Protein AF-A0A2V9T7R7-F1 (afdb_monomer_lite)

Sequence (209 aa):
MKANKKLTSVVLSILIIFAAAPSQLAAQTAVAKTPSDGKPSAPQWCVQVDKIVTGDVTLEPAFRIAIYENLLQELAKTRRFKEVFRSGDRNARDIADLLILKTTVQKYTPGSETRRAVTTVSGATKLKVRSQLYTRDGRLILERVVDGNVRFFGGNLRATHNLARNIAKTIKQSSLPTPTSSIPEQKTERSPVSTSGAGEELSAADDGR

Structure (mmCIF, N/CA/C/O backbone):
data_AF-A0A2V9T7R7-F1
#
_entry.id   AF-A0A2V9T7R7-F1
#
loop_
_atom_site.group_PDB
_atom_site.id
_atom_site.type_symbol
_atom_site.label_atom_id
_atom_site.label_alt_id
_atom_site.label_comp_id
_atom_site.label_asym_id
_atom_site.label_entity_id
_atom_site.label_seq_id
_atom_site.pdbx_PDB_ins_code
_atom_site.Cartn_x
_atom_site.Cartn_y
_atom_site.Cartn_z
_atom_site.occupancy
_atom_site.B_iso_or_equiv
_atom_site.auth_seq_id
_atom_site.auth_comp_id
_atom_site.auth_asym_id
_atom_site.auth_atom_id
_atom_site.pdbx_PDB_model_num
ATOM 1 N N . MET A 1 1 ? 9.972 70.067 -12.192 1.00 36.97 1 MET A N 1
ATOM 2 C CA . MET A 1 1 ? 8.773 69.301 -11.787 1.00 36.97 1 MET A CA 1
ATOM 3 C C . MET A 1 1 ? 9.204 68.148 -10.888 1.00 36.97 1 MET A C 1
ATOM 5 O O . MET A 1 1 ? 10.071 67.401 -11.302 1.00 36.97 1 MET A O 1
ATOM 9 N N . LYS A 1 2 ? 8.609 68.079 -9.685 1.00 37.12 2 LYS A N 1
ATOM 10 C CA . LYS A 1 2 ? 8.295 66.902 -8.836 1.00 37.12 2 LYS A CA 1
ATOM 11 C C . LYS A 1 2 ? 9.399 65.826 -8.616 1.00 37.12 2 LYS A C 1
ATOM 13 O O . LYS A 1 2 ? 9.725 65.109 -9.544 1.00 37.12 2 LYS A O 1
ATOM 18 N N . ALA A 1 3 ? 10.060 65.746 -7.446 1.00 46.44 3 ALA A N 1
ATOM 19 C CA . ALA A 1 3 ? 9.599 65.235 -6.123 1.00 46.44 3 ALA A CA 1
ATOM 20 C C . ALA A 1 3 ? 9.837 63.699 -6.000 1.00 46.44 3 ALA A C 1
ATOM 22 O O . ALA A 1 3 ? 9.300 62.960 -6.810 1.00 46.44 3 ALA A O 1
ATOM 23 N N . ASN A 1 4 ? 10.674 63.135 -5.106 1.00 51.22 4 ASN A N 1
ATOM 24 C CA . ASN A 1 4 ? 10.459 62.814 -3.668 1.00 51.22 4 ASN A CA 1
ATOM 25 C C . ASN A 1 4 ? 11.396 61.623 -3.310 1.00 51.22 4 ASN A C 1
ATOM 27 O O . ASN A 1 4 ? 11.715 60.864 -4.212 1.00 51.22 4 ASN A O 1
ATOM 31 N N . LYS A 1 5 ? 11.828 61.266 -2.093 1.00 46.59 5 LYS A N 1
ATOM 32 C CA . LYS A 1 5 ? 11.736 61.745 -0.702 1.00 46.59 5 LYS A CA 1
ATOM 33 C C . LYS A 1 5 ? 12.856 61.012 0.063 1.00 46.59 5 LYS A C 1
ATOM 35 O O . LYS A 1 5 ? 13.171 59.868 -0.253 1.00 46.59 5 LYS A O 1
ATOM 40 N N . LYS A 1 6 ? 13.470 61.683 1.038 1.00 46.34 6 LYS A N 1
ATOM 41 C CA . LYS A 1 6 ? 14.614 61.174 1.804 1.00 46.34 6 LYS A CA 1
ATOM 42 C C . LYS A 1 6 ? 14.200 60.108 2.822 1.00 46.34 6 LYS A C 1
ATOM 44 O O . LYS A 1 6 ? 13.159 60.231 3.459 1.00 46.34 6 LYS A O 1
ATOM 49 N N . LEU A 1 7 ? 15.052 59.095 2.963 1.00 49.69 7 LEU A N 1
ATOM 50 C CA . LEU A 1 7 ? 14.964 58.025 3.951 1.00 49.69 7 LEU A CA 1
ATOM 51 C C . LEU A 1 7 ? 15.351 58.587 5.332 1.00 49.69 7 LEU A C 1
ATOM 53 O O . LEU A 1 7 ? 16.509 58.925 5.566 1.00 49.69 7 LEU A O 1
ATOM 57 N N . THR A 1 8 ? 14.384 58.736 6.232 1.00 44.81 8 THR A N 1
ATOM 58 C CA . THR A 1 8 ? 14.613 59.078 7.642 1.00 44.81 8 THR A CA 1
ATOM 59 C C . THR A 1 8 ? 14.817 57.795 8.444 1.00 44.81 8 THR A C 1
ATOM 61 O O . THR A 1 8 ? 13.880 57.013 8.588 1.00 44.81 8 THR A O 1
ATOM 64 N N . SER A 1 9 ? 16.028 57.582 8.962 1.00 43.44 9 SER A N 1
ATOM 65 C CA . SER A 1 9 ? 16.32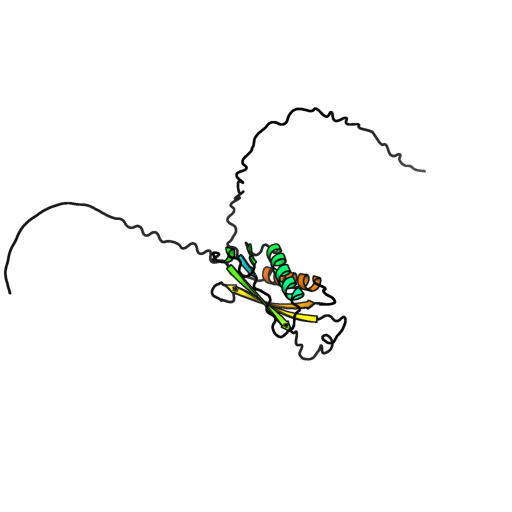4 56.566 9.978 1.00 43.44 9 SER A CA 1
ATOM 66 C C . SER A 1 9 ? 16.335 57.256 11.340 1.00 43.44 9 SER A C 1
ATOM 68 O O . SER A 1 9 ? 17.142 58.159 11.561 1.00 43.44 9 SER A O 1
ATOM 70 N N . VAL A 1 10 ? 15.409 56.880 12.223 1.00 52.06 10 VAL A N 1
ATOM 71 C CA . VAL A 1 10 ? 15.390 57.306 13.627 1.00 52.06 10 VAL A CA 1
ATOM 72 C C . VAL A 1 10 ? 15.807 56.114 14.477 1.00 52.06 10 VAL A C 1
ATOM 74 O O . VAL A 1 10 ? 15.230 55.033 14.400 1.00 52.06 10 VAL A O 1
ATOM 77 N N . VAL A 1 11 ? 16.859 56.350 15.251 1.00 49.09 11 VAL A N 1
ATOM 78 C CA . VAL A 1 11 ? 17.496 55.458 16.217 1.00 49.09 11 VAL A CA 1
ATOM 79 C C . VAL A 1 11 ? 16.565 55.227 17.408 1.00 49.09 11 VAL A C 1
ATOM 81 O O . VAL A 1 11 ? 16.006 56.187 17.933 1.00 49.09 11 VAL A O 1
ATOM 84 N N . LEU A 1 12 ? 16.478 53.991 17.907 1.00 41.06 12 LEU A N 1
ATOM 85 C CA . LEU A 1 12 ? 16.181 53.776 19.323 1.00 41.06 12 LEU A CA 1
ATOM 86 C C . LEU A 1 12 ? 17.022 52.627 19.886 1.00 41.06 12 LEU A C 1
ATOM 88 O O . LEU A 1 12 ? 16.759 51.443 19.698 1.00 41.06 12 LEU A O 1
ATOM 92 N N . SER A 1 13 ? 18.082 53.046 20.561 1.00 46.12 13 SER A N 1
ATOM 93 C CA . SER A 1 13 ? 18.928 52.300 21.478 1.00 46.12 13 SER A CA 1
ATOM 94 C C . SER A 1 13 ? 18.118 51.741 22.649 1.00 46.12 13 SER A C 1
ATOM 96 O O . SER A 1 13 ? 17.526 52.512 23.404 1.00 46.12 13 SER A O 1
ATOM 98 N N . ILE A 1 14 ? 18.153 50.421 22.845 1.00 47.50 14 ILE A N 1
ATOM 99 C CA . ILE A 1 14 ? 17.713 49.781 24.089 1.00 47.50 14 ILE A CA 1
ATOM 100 C C . ILE A 1 14 ? 18.905 49.027 24.678 1.00 47.50 14 ILE A C 1
ATOM 102 O O . ILE A 1 14 ? 19.334 47.988 24.183 1.00 47.50 14 ILE A O 1
ATOM 106 N N . LEU A 1 15 ? 19.446 49.626 25.734 1.00 43.12 15 LEU A N 1
ATOM 107 C CA . LEU A 1 15 ? 20.440 49.083 26.644 1.00 43.12 15 LEU A CA 1
ATOM 108 C C . LEU A 1 15 ? 19.726 48.076 27.565 1.00 43.12 15 LEU A C 1
ATOM 110 O O . LEU A 1 15 ? 18.910 48.486 28.387 1.00 43.12 15 LEU A O 1
ATOM 114 N N . ILE A 1 16 ? 19.992 46.774 27.427 1.00 54.22 16 ILE A N 1
ATOM 115 C CA . ILE A 1 16 ? 19.472 45.762 28.361 1.00 54.22 16 ILE A CA 1
ATOM 116 C C . ILE A 1 16 ? 20.579 45.402 29.349 1.00 54.22 16 ILE A C 1
ATOM 118 O O . ILE A 1 16 ? 21.620 44.856 28.991 1.00 54.22 16 ILE A O 1
ATOM 122 N N . ILE A 1 17 ? 20.327 45.760 30.603 1.00 55.84 17 ILE A N 1
ATOM 123 C CA . ILE A 1 17 ? 21.155 45.513 31.779 1.00 55.84 17 ILE A CA 1
ATOM 124 C C . ILE A 1 17 ? 21.127 44.008 32.093 1.00 55.84 17 ILE A C 1
ATOM 126 O O . ILE A 1 17 ? 20.066 43.451 32.369 1.00 55.84 17 ILE A O 1
ATOM 130 N N . PHE A 1 18 ? 22.290 43.350 32.080 1.00 44.34 18 PHE A N 1
ATOM 131 C CA . PHE A 1 18 ? 22.464 42.010 32.649 1.00 44.34 18 PHE A CA 1
ATOM 132 C C . PHE A 1 18 ? 22.484 42.124 34.179 1.00 44.34 18 PHE A C 1
ATOM 134 O O . PHE A 1 18 ? 23.527 42.362 34.785 1.00 44.34 18 PHE A O 1
ATOM 141 N N . ALA A 1 19 ? 21.320 41.979 34.810 1.00 50.00 19 ALA A N 1
ATOM 142 C CA . ALA A 1 19 ? 21.227 41.771 36.249 1.00 50.00 19 ALA A CA 1
ATOM 143 C C . ALA A 1 19 ? 21.385 40.272 36.541 1.00 50.00 19 ALA A C 1
ATOM 145 O O . ALA A 1 19 ? 20.501 39.467 36.253 1.00 50.00 19 ALA A O 1
ATOM 146 N N . ALA A 1 20 ? 22.541 39.905 37.088 1.00 56.22 20 ALA A N 1
ATOM 147 C CA . ALA A 1 20 ? 22.782 38.592 37.663 1.00 56.22 20 ALA A CA 1
ATOM 148 C C . ALA A 1 20 ? 22.031 38.465 39.000 1.00 56.22 20 ALA A C 1
ATOM 150 O O . ALA A 1 20 ? 22.246 39.264 39.909 1.00 56.22 20 ALA A O 1
ATOM 151 N N . ALA A 1 21 ? 21.174 37.450 39.122 1.00 52.91 21 ALA A N 1
ATOM 152 C CA . ALA A 1 21 ? 20.597 36.981 40.381 1.00 52.91 21 ALA A CA 1
ATOM 153 C C . ALA A 1 21 ? 20.212 35.484 40.253 1.00 52.91 21 ALA A C 1
ATOM 155 O O . ALA A 1 21 ? 20.038 34.997 39.135 1.00 52.91 21 ALA A O 1
ATOM 156 N N . PRO A 1 22 ? 20.171 34.730 41.368 1.00 49.41 22 PRO A N 1
ATOM 157 C CA . PRO A 1 22 ? 20.646 33.347 41.435 1.00 49.41 22 PRO A CA 1
ATOM 158 C C . PRO A 1 22 ? 19.610 32.277 41.058 1.00 49.41 22 PRO A C 1
ATOM 160 O O . PRO A 1 22 ? 18.420 32.386 41.347 1.00 49.41 22 PRO A O 1
ATOM 163 N N . SER A 1 23 ? 20.115 31.183 40.480 1.00 48.62 23 SER A N 1
ATOM 164 C CA . SER A 1 23 ? 19.390 29.945 40.193 1.00 48.62 23 SER A CA 1
ATOM 165 C C . SER A 1 23 ? 18.986 29.213 41.473 1.00 48.62 23 SER A C 1
ATOM 167 O O . SER A 1 23 ? 19.771 28.446 42.025 1.00 48.62 23 SER A O 1
ATOM 169 N N . GLN A 1 24 ? 17.740 29.383 41.905 1.00 51.31 24 GLN A N 1
ATOM 170 C CA . GLN A 1 24 ? 17.039 28.397 42.725 1.00 51.31 24 GLN A CA 1
ATOM 171 C C . GLN A 1 24 ? 15.558 28.399 42.354 1.00 51.31 24 GLN A C 1
ATOM 173 O O . GLN A 1 24 ? 14.876 29.369 42.657 1.00 51.31 24 GLN A O 1
ATOM 178 N N . LEU A 1 25 ? 15.060 27.318 41.740 1.00 42.34 25 LEU A N 1
ATOM 179 C CA . LEU A 1 25 ? 13.836 26.658 42.207 1.00 42.34 25 LEU A CA 1
ATOM 180 C C . LEU A 1 25 ? 13.515 25.367 41.443 1.00 42.34 25 LEU A C 1
ATOM 182 O O . LEU A 1 25 ? 13.510 25.325 40.218 1.00 42.34 25 LEU A O 1
ATOM 186 N N . ALA A 1 26 ? 13.125 24.378 42.247 1.00 46.59 26 ALA A N 1
ATOM 187 C CA . ALA A 1 26 ? 12.149 23.332 41.969 1.00 46.59 26 ALA A CA 1
ATOM 188 C C . ALA A 1 26 ? 12.445 22.356 40.819 1.00 46.59 26 ALA A C 1
ATOM 190 O O . ALA A 1 26 ? 12.064 22.553 39.665 1.00 46.59 26 ALA A O 1
ATOM 191 N N . ALA A 1 27 ? 12.971 21.194 41.216 1.00 46.94 27 ALA A N 1
ATOM 192 C CA . ALA A 1 27 ? 12.660 19.930 40.568 1.00 46.94 27 ALA A CA 1
ATOM 193 C C . ALA A 1 27 ? 11.130 19.779 40.469 1.00 46.94 27 ALA A C 1
ATOM 195 O O . ALA A 1 27 ? 10.454 19.449 41.441 1.00 46.94 27 ALA A O 1
ATOM 196 N N . GLN A 1 28 ? 10.580 20.065 39.292 1.00 44.53 28 GLN A N 1
ATOM 197 C CA . GLN A 1 28 ? 9.209 19.723 38.953 1.00 44.53 28 GLN A CA 1
ATOM 198 C C . GLN A 1 28 ? 9.236 18.364 38.266 1.00 44.53 28 GLN A C 1
ATOM 200 O O . GLN A 1 28 ? 9.594 18.240 37.096 1.00 44.53 28 GLN A O 1
ATOM 205 N N . THR A 1 29 ? 8.853 17.338 39.021 1.00 50.50 29 THR A N 1
ATOM 206 C CA . THR A 1 29 ? 8.365 16.074 38.477 1.00 50.50 29 THR A CA 1
ATOM 207 C C . THR A 1 29 ? 7.172 16.390 37.580 1.00 50.50 29 THR A C 1
ATOM 209 O O . THR A 1 29 ? 6.046 16.559 38.047 1.00 50.50 29 THR A O 1
ATOM 212 N N . ALA A 1 30 ? 7.419 16.515 36.279 1.00 46.38 30 ALA A N 1
ATOM 213 C CA . ALA A 1 30 ? 6.368 16.616 35.286 1.00 46.38 30 ALA A CA 1
ATOM 214 C C . ALA A 1 30 ? 5.712 15.237 35.141 1.00 46.38 30 ALA A C 1
ATOM 216 O O . ALA A 1 30 ? 6.119 14.410 34.327 1.00 46.38 30 ALA A O 1
ATOM 217 N N . VAL A 1 31 ? 4.669 14.993 35.935 1.00 49.03 31 VAL A N 1
ATOM 218 C CA . VAL A 1 31 ? 3.602 14.080 35.525 1.00 49.03 31 VAL A CA 1
ATOM 219 C C . VAL A 1 31 ? 2.999 14.701 34.273 1.00 49.03 31 VAL A C 1
ATOM 221 O O . VAL A 1 31 ? 2.297 15.712 34.342 1.00 49.03 31 VAL A O 1
ATOM 224 N N . ALA A 1 32 ? 3.342 14.140 33.116 1.00 44.34 32 ALA A N 1
ATOM 225 C CA . ALA A 1 32 ? 2.744 14.510 31.849 1.00 44.34 32 ALA A CA 1
ATOM 226 C C . ALA A 1 32 ? 1.227 14.290 31.947 1.00 44.34 32 ALA A C 1
ATOM 228 O O . ALA A 1 32 ? 0.735 13.167 31.866 1.00 44.34 32 ALA A O 1
ATOM 229 N N . LYS A 1 33 ? 0.484 15.381 32.153 1.00 40.81 33 LYS A N 1
ATOM 230 C CA . LYS A 1 33 ? -0.955 15.433 31.912 1.00 40.81 33 LYS A CA 1
ATOM 231 C C . LYS A 1 33 ? -1.157 15.222 30.419 1.00 40.81 33 LYS A C 1
ATOM 233 O O . LYS A 1 33 ? -0.790 16.074 29.614 1.00 40.81 33 LYS A O 1
ATOM 238 N N . THR A 1 34 ? -1.726 14.082 30.056 1.00 45.66 34 THR A N 1
ATOM 239 C CA . THR A 1 34 ? -2.335 13.881 28.746 1.00 45.66 34 THR A CA 1
ATOM 240 C C . THR A 1 34 ? -3.492 14.876 28.600 1.00 45.66 34 THR A C 1
ATOM 242 O O . THR A 1 34 ? -4.412 14.857 29.421 1.00 45.66 34 THR A O 1
ATOM 245 N N . PRO A 1 35 ? -3.498 15.765 27.591 1.00 44.69 35 PRO A N 1
ATOM 246 C CA . PRO A 1 35 ? -4.709 16.482 27.234 1.00 44.69 35 PRO A CA 1
ATOM 247 C C . PRO A 1 35 ? -5.634 15.485 26.533 1.00 44.69 35 PRO A C 1
ATOM 249 O O . PRO A 1 35 ? -5.505 15.215 25.341 1.00 44.69 35 PRO A O 1
ATOM 252 N N . SER A 1 36 ? -6.536 14.879 27.302 1.00 48.34 36 SER A N 1
ATOM 253 C CA . SER A 1 36 ? -7.700 14.194 26.749 1.00 48.34 36 SER A CA 1
ATOM 254 C C . SER A 1 36 ? -8.805 15.233 26.575 1.00 48.34 36 SER A C 1
ATOM 256 O O . SER A 1 36 ? -9.709 15.341 27.401 1.00 48.34 36 SER A O 1
ATOM 258 N N . ASP A 1 37 ? -8.706 16.037 25.514 1.00 47.72 37 ASP A N 1
ATOM 259 C CA . ASP A 1 37 ? -9.848 16.799 25.004 1.00 47.72 37 ASP A CA 1
ATOM 260 C C . ASP A 1 37 ? -10.811 15.803 24.348 1.00 47.72 37 ASP A C 1
ATOM 262 O O . ASP A 1 37 ? -10.749 15.486 23.157 1.00 47.72 37 ASP A O 1
ATOM 266 N N . GLY A 1 38 ? -11.662 15.222 25.190 1.00 51.06 38 GLY A N 1
ATOM 267 C CA . GLY A 1 38 ? -12.638 14.206 24.836 1.00 51.06 38 GLY A CA 1
ATOM 268 C C . GLY A 1 38 ? -13.804 14.784 24.044 1.00 51.06 38 GLY A C 1
ATOM 269 O O . GLY A 1 38 ? -14.890 14.980 24.581 1.00 51.06 38 GLY A O 1
ATOM 270 N N . LYS A 1 39 ? -13.615 14.970 22.736 1.00 46.53 39 LYS A N 1
ATOM 271 C CA . LYS A 1 39 ? -14.707 14.750 21.785 1.00 46.53 39 LYS A CA 1
ATOM 272 C C . LYS A 1 39 ? -14.628 13.284 21.358 1.00 46.53 39 LYS A C 1
ATOM 274 O O . LYS A 1 39 ? -13.564 12.890 20.877 1.00 46.53 39 LYS A O 1
ATOM 279 N N . PRO A 1 40 ? -15.681 12.460 21.527 1.00 48.03 40 PRO A N 1
ATOM 280 C CA . PRO A 1 40 ? -15.655 11.091 21.033 1.00 48.03 40 PRO A CA 1
ATOM 281 C C . PRO A 1 40 ? -15.494 11.147 19.513 1.00 48.03 40 PRO A C 1
ATOM 283 O O . PRO A 1 40 ? -16.416 11.498 18.776 1.00 48.03 40 PRO A O 1
ATOM 286 N N . SER A 1 41 ? -14.268 10.898 19.052 1.00 61.56 41 SER A N 1
ATOM 287 C CA . SER A 1 41 ? -13.979 10.745 17.635 1.00 61.56 41 SER A CA 1
ATOM 288 C C . SER A 1 41 ? -14.771 9.544 17.149 1.00 61.56 41 SER A C 1
ATOM 290 O O . SER A 1 41 ? -14.785 8.507 17.815 1.00 61.56 41 SER A O 1
ATOM 292 N N . ALA A 1 42 ? -15.432 9.690 16.000 1.00 68.50 42 ALA A N 1
ATOM 293 C CA . ALA A 1 42 ? -16.124 8.583 15.360 1.00 68.50 42 ALA A CA 1
ATOM 294 C C . ALA A 1 42 ? -15.191 7.361 15.285 1.00 68.50 42 ALA A C 1
ATOM 296 O O . ALA A 1 42 ? -13.977 7.542 15.102 1.00 68.50 42 ALA A O 1
ATOM 297 N N . PRO A 1 43 ? -15.731 6.139 15.433 1.00 80.50 43 PRO A N 1
ATOM 298 C CA . PRO A 1 43 ? -14.930 4.930 15.367 1.00 80.50 43 PRO A CA 1
ATOM 299 C C . PRO A 1 43 ? -14.125 4.936 14.069 1.00 80.50 43 PRO A C 1
ATOM 301 O O . PRO A 1 43 ? -14.661 5.130 12.975 1.00 80.50 43 PRO A O 1
ATOM 304 N N . GLN A 1 44 ? -12.812 4.765 14.203 1.00 89.56 44 GLN A N 1
ATOM 305 C CA . GLN A 1 44 ? -11.866 4.881 13.104 1.00 89.56 44 GLN A CA 1
ATOM 306 C C . GLN A 1 44 ? -10.943 3.669 13.092 1.00 89.56 44 GLN A C 1
ATOM 308 O O . GLN A 1 44 ? -10.321 3.343 14.100 1.00 89.56 44 GLN A O 1
ATOM 313 N N . TRP A 1 45 ? -10.838 3.029 11.928 1.00 94.06 45 TRP A N 1
ATOM 314 C CA . TRP A 1 45 ? -9.969 1.876 11.727 1.00 94.06 45 TRP A CA 1
ATOM 315 C C . TRP A 1 45 ? -8.508 2.204 12.032 1.00 94.06 45 TRP A C 1
ATOM 317 O O . TRP A 1 45 ? -8.003 3.272 11.672 1.00 94.06 45 TRP A O 1
ATOM 327 N N . CYS A 1 46 ? -7.808 1.239 12.606 1.00 94.81 46 CYS A N 1
ATOM 328 C CA . CYS A 1 46 ? -6.362 1.131 12.518 1.00 94.81 46 CYS A CA 1
ATOM 329 C C . CYS A 1 46 ? -5.980 0.331 11.269 1.00 94.81 46 CYS A C 1
ATOM 331 O O . CYS A 1 46 ? -6.765 -0.478 10.771 1.00 94.81 46 CYS A O 1
ATOM 333 N N . VAL A 1 47 ? -4.765 0.527 10.760 1.00 96.56 47 VAL A N 1
ATOM 334 C CA . VAL A 1 47 ? -4.265 -0.254 9.622 1.00 96.56 47 VAL A CA 1
ATOM 335 C C . VAL A 1 47 ? -2.869 -0.787 9.894 1.00 96.56 47 VAL A C 1
ATOM 337 O O . VAL A 1 47 ? -1.994 -0.045 10.315 1.00 96.56 47 VAL A O 1
ATOM 340 N N . GLN A 1 48 ? -2.638 -2.064 9.620 1.00 97.38 48 GLN A N 1
ATOM 341 C CA . GLN A 1 48 ? -1.314 -2.667 9.543 1.00 97.38 48 GLN A CA 1
ATOM 342 C C . GLN A 1 48 ? -0.916 -2.803 8.077 1.00 97.38 48 GLN A C 1
ATOM 344 O O . GLN A 1 48 ? -1.683 -3.320 7.266 1.00 97.38 48 GLN A O 1
ATOM 349 N N . VAL A 1 49 ? 0.290 -2.366 7.728 1.00 97.56 49 VAL A N 1
ATOM 350 C CA . VAL A 1 49 ? 0.832 -2.539 6.378 1.00 97.56 49 VAL A CA 1
ATOM 351 C C . VAL A 1 49 ? 1.676 -3.804 6.343 1.00 97.56 49 VAL A C 1
ATOM 353 O O . VAL A 1 49 ? 2.648 -3.919 7.088 1.00 97.56 49 VAL A O 1
ATOM 356 N N . ASP A 1 50 ? 1.324 -4.745 5.470 1.00 96.75 50 ASP A N 1
ATOM 357 C CA . ASP A 1 50 ? 2.134 -5.936 5.229 1.00 96.75 50 ASP A CA 1
ATOM 358 C C . ASP A 1 50 ? 3.287 -5.662 4.258 1.00 96.75 50 ASP A C 1
ATOM 360 O O . ASP A 1 50 ? 3.311 -4.680 3.509 1.00 96.75 50 ASP A O 1
ATOM 364 N N . LYS A 1 51 ? 4.274 -6.563 4.269 1.00 95.06 51 LYS A N 1
ATOM 365 C CA . LYS A 1 51 ? 5.412 -6.504 3.346 1.00 95.06 51 LYS A CA 1
ATOM 366 C C . LYS A 1 51 ? 4.930 -6.552 1.894 1.00 95.06 51 LYS A C 1
ATOM 368 O O . LYS A 1 51 ? 3.975 -7.251 1.559 1.00 95.06 51 LYS A O 1
ATOM 373 N N . ILE A 1 52 ? 5.647 -5.853 1.014 1.00 93.31 52 ILE A N 1
ATOM 374 C CA . ILE A 1 52 ? 5.319 -5.820 -0.415 1.00 93.31 52 ILE A CA 1
ATOM 375 C C . ILE A 1 52 ? 5.538 -7.197 -1.036 1.00 93.31 52 ILE A C 1
ATOM 377 O O . ILE A 1 52 ? 6.662 -7.725 -1.038 1.00 93.31 52 ILE A O 1
ATOM 381 N N . VAL A 1 53 ? 4.459 -7.739 -1.595 1.00 92.44 53 VAL A N 1
ATOM 382 C CA . VAL A 1 53 ? 4.468 -8.969 -2.380 1.00 92.44 53 VAL A CA 1
ATOM 383 C C . VAL A 1 53 ? 4.768 -8.608 -3.828 1.00 92.44 53 VAL A C 1
ATOM 385 O O . VAL A 1 53 ? 4.154 -7.716 -4.414 1.00 92.44 53 VAL A O 1
ATOM 388 N N . THR A 1 54 ? 5.735 -9.296 -4.410 1.00 87.00 54 THR A N 1
ATOM 389 C CA . THR A 1 54 ? 6.023 -9.236 -5.840 1.00 87.00 54 THR A CA 1
ATOM 390 C C . THR A 1 54 ? 5.318 -10.412 -6.499 1.00 87.00 54 THR A C 1
ATOM 392 O O . THR A 1 54 ? 5.564 -11.548 -6.105 1.00 87.00 54 THR A O 1
ATOM 395 N N . GLY A 1 55 ? 4.424 -10.144 -7.450 1.00 83.50 55 GLY A N 1
ATOM 396 C CA . GLY A 1 55 ? 3.905 -11.173 -8.351 1.00 83.50 55 GLY A CA 1
ATOM 397 C C . GLY A 1 55 ? 4.963 -11.513 -9.402 1.00 83.50 55 GLY A C 1
ATOM 398 O O . GLY A 1 55 ? 6.122 -11.742 -9.074 1.00 83.50 55 GLY A O 1
ATOM 399 N N . ASP A 1 56 ? 4.606 -11.412 -10.679 1.00 76.44 56 ASP A N 1
ATOM 400 C CA . ASP A 1 56 ? 5.486 -11.782 -11.805 1.00 76.44 56 ASP A CA 1
ATOM 401 C C . ASP A 1 56 ? 6.570 -10.733 -12.144 1.00 76.44 56 ASP A C 1
ATOM 403 O O . ASP A 1 56 ? 7.068 -10.665 -13.270 1.00 76.44 56 ASP A O 1
ATOM 407 N N . VAL A 1 57 ? 6.907 -9.850 -11.199 1.00 76.00 57 VAL A N 1
ATOM 408 C CA . VAL A 1 57 ? 7.908 -8.786 -11.375 1.00 76.00 57 VAL A CA 1
ATOM 409 C C . VAL A 1 57 ? 9.072 -9.018 -10.436 1.00 76.00 57 VAL A C 1
ATOM 411 O O . VAL A 1 57 ? 8.905 -9.027 -9.218 1.00 76.00 57 VAL A O 1
ATOM 414 N N . THR A 1 58 ? 10.276 -9.076 -10.993 1.00 75.75 58 THR A N 1
ATOM 415 C CA . THR A 1 58 ? 11.505 -8.953 -10.212 1.00 75.75 58 THR A CA 1
ATOM 416 C C . THR A 1 58 ? 11.689 -7.491 -9.815 1.00 75.75 58 THR A C 1
ATOM 418 O O . THR A 1 58 ? 12.056 -6.652 -10.636 1.00 75.75 5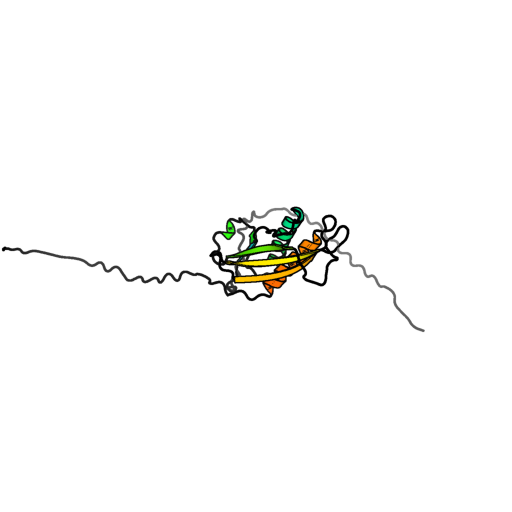8 THR A O 1
ATOM 421 N N . LEU A 1 59 ? 11.387 -7.173 -8.558 1.00 77.25 59 LEU A N 1
ATOM 422 C CA . LEU A 1 59 ? 11.596 -5.847 -7.986 1.00 77.25 59 LEU A CA 1
ATOM 423 C C . LEU A 1 59 ? 12.789 -5.889 -7.032 1.00 77.25 59 LEU A C 1
ATOM 425 O O . LEU A 1 59 ? 12.824 -6.720 -6.123 1.00 77.25 59 LEU A O 1
ATOM 429 N N . GLU A 1 60 ? 13.742 -4.977 -7.222 1.00 79.50 60 GLU A N 1
ATOM 430 C CA . GLU A 1 60 ? 14.927 -4.885 -6.367 1.00 79.50 60 GLU A CA 1
ATOM 431 C C . GLU A 1 60 ? 14.528 -4.713 -4.887 1.00 79.50 60 GLU A C 1
ATOM 433 O O . GLU A 1 60 ? 13.582 -3.966 -4.591 1.00 79.50 60 GLU A O 1
ATOM 438 N N . PRO A 1 61 ? 15.234 -5.356 -3.937 1.00 85.25 61 PRO A N 1
ATOM 439 C CA . PRO A 1 61 ? 14.929 -5.236 -2.513 1.00 85.25 61 PRO A CA 1
ATOM 440 C C . PRO A 1 61 ? 14.828 -3.786 -2.023 1.00 85.25 61 PRO A C 1
ATOM 442 O O . PRO A 1 61 ? 13.901 -3.463 -1.280 1.00 85.25 61 PRO A O 1
ATOM 445 N N . ALA A 1 62 ? 15.706 -2.897 -2.499 1.00 83.94 62 ALA A N 1
ATOM 446 C CA . ALA A 1 62 ? 15.681 -1.478 -2.151 1.00 83.94 62 ALA A CA 1
ATOM 447 C C . ALA A 1 62 ? 14.349 -0.806 -2.530 1.00 83.94 62 ALA A C 1
ATOM 449 O O . ALA A 1 62 ? 13.767 -0.078 -1.724 1.00 83.94 62 ALA A O 1
ATOM 450 N N . PHE A 1 63 ? 13.800 -1.101 -3.715 1.00 84.19 63 PHE A N 1
ATOM 451 C CA . PHE A 1 63 ? 12.498 -0.574 -4.123 1.00 84.19 63 PHE A CA 1
ATOM 452 C C . PHE A 1 63 ? 11.354 -1.168 -3.302 1.00 84.19 63 PHE A C 1
ATOM 454 O O . PHE A 1 63 ? 10.439 -0.435 -2.937 1.00 84.19 63 PHE A O 1
ATOM 461 N N . ARG A 1 64 ? 11.402 -2.462 -2.960 1.00 87.44 64 ARG A N 1
ATOM 462 C CA . ARG A 1 64 ? 10.386 -3.092 -2.094 1.00 87.44 64 ARG A CA 1
ATOM 463 C C . ARG A 1 64 ? 10.327 -2.422 -0.724 1.00 87.44 64 ARG A C 1
ATOM 465 O O . ARG A 1 64 ? 9.239 -2.078 -0.265 1.00 87.44 64 ARG A O 1
ATOM 472 N N . ILE A 1 65 ? 11.489 -2.206 -0.109 1.00 90.88 65 ILE A N 1
ATOM 473 C CA . ILE A 1 65 ? 11.616 -1.519 1.181 1.00 90.88 65 ILE A CA 1
ATOM 474 C C . ILE A 1 65 ? 11.118 -0.079 1.048 1.00 90.88 65 ILE A C 1
ATOM 476 O O . ILE A 1 65 ? 10.282 0.356 1.831 1.00 90.88 65 ILE A O 1
ATOM 480 N N . ALA A 1 66 ? 11.546 0.645 0.014 1.00 90.31 66 ALA A N 1
ATOM 481 C CA . ALA A 1 66 ? 11.130 2.027 -0.173 1.00 90.31 66 ALA A CA 1
ATOM 482 C C . ALA A 1 66 ? 9.617 2.170 -0.415 1.00 90.31 66 ALA A C 1
ATOM 484 O O . ALA A 1 66 ? 9.015 3.108 0.097 1.00 90.31 66 ALA A O 1
ATOM 485 N N . ILE A 1 67 ? 8.972 1.264 -1.160 1.00 91.00 67 ILE A N 1
ATOM 486 C CA . ILE A 1 67 ? 7.505 1.273 -1.314 1.00 91.00 67 ILE A CA 1
ATOM 487 C C . ILE A 1 67 ? 6.833 1.050 0.043 1.00 91.00 67 ILE A C 1
ATOM 489 O O . ILE A 1 67 ? 5.916 1.790 0.389 1.00 91.00 67 ILE A O 1
ATOM 493 N N . TYR A 1 68 ? 7.298 0.064 0.813 1.00 95.25 68 TYR A N 1
ATOM 494 C CA . TYR A 1 68 ? 6.765 -0.243 2.140 1.00 95.25 68 TYR A CA 1
ATOM 495 C C . TYR A 1 68 ? 6.859 0.955 3.099 1.00 95.25 68 TYR A C 1
ATOM 497 O O . TYR A 1 68 ? 5.854 1.375 3.669 1.00 95.25 68 TYR A O 1
ATOM 505 N N . GLU A 1 69 ? 8.043 1.554 3.224 1.00 95.75 69 GLU A N 1
ATOM 506 C CA . GLU A 1 69 ? 8.276 2.686 4.127 1.00 95.75 69 GLU A CA 1
ATOM 507 C C . GLU A 1 69 ? 7.498 3.933 3.699 1.00 95.75 69 GLU A C 1
ATOM 509 O O . GLU A 1 69 ? 6.868 4.599 4.523 1.00 95.75 69 GLU A O 1
ATOM 514 N N . ASN A 1 70 ? 7.468 4.225 2.396 1.00 95.25 70 ASN A N 1
ATOM 515 C CA . ASN A 1 70 ? 6.679 5.341 1.888 1.00 95.25 70 ASN A CA 1
ATOM 516 C C . ASN A 1 70 ? 5.174 5.122 2.104 1.00 95.25 70 ASN A C 1
ATOM 518 O O . ASN A 1 70 ? 4.464 6.087 2.373 1.00 95.25 70 ASN A O 1
ATOM 522 N N . LEU A 1 71 ? 4.667 3.885 2.020 1.00 96.00 71 LEU A N 1
ATOM 523 C CA . LEU A 1 71 ? 3.255 3.592 2.294 1.00 96.00 71 LEU A CA 1
ATOM 524 C C . LEU A 1 71 ? 2.885 3.884 3.745 1.00 96.00 71 LEU A C 1
ATOM 526 O O . LEU A 1 71 ? 1.866 4.529 3.976 1.00 96.00 71 LEU A O 1
ATOM 530 N N . LEU A 1 72 ? 3.715 3.472 4.705 1.00 96.88 72 LEU A N 1
ATOM 531 C CA . LEU A 1 72 ? 3.499 3.785 6.121 1.00 96.88 72 LEU A CA 1
ATOM 532 C C . LEU A 1 72 ? 3.381 5.300 6.335 1.00 96.88 72 LEU A C 1
ATOM 534 O O . LEU A 1 72 ? 2.422 5.779 6.944 1.00 96.88 72 LEU A O 1
ATOM 538 N N . GLN A 1 73 ? 4.322 6.061 5.771 1.00 96.69 73 GLN A N 1
ATOM 539 C CA . GLN A 1 73 ? 4.343 7.518 5.888 1.00 96.69 73 GLN A CA 1
ATOM 540 C C . GLN A 1 73 ? 3.132 8.178 5.220 1.00 96.69 73 GLN A C 1
ATOM 542 O O . GLN A 1 73 ? 2.491 9.045 5.813 1.00 96.69 73 GLN A O 1
ATOM 547 N N . GLU A 1 74 ? 2.806 7.795 3.986 1.00 96.75 74 GLU A N 1
ATOM 548 C CA . GLU A 1 74 ? 1.708 8.408 3.237 1.00 96.75 74 GLU A CA 1
ATOM 549 C C . GLU A 1 74 ? 0.341 8.058 3.833 1.00 96.75 74 GLU A C 1
ATOM 551 O O . GLU A 1 74 ? -0.525 8.930 3.906 1.00 96.75 74 GLU A O 1
ATOM 556 N N . LEU A 1 75 ? 0.151 6.834 4.340 1.00 95.75 75 LEU A N 1
ATOM 557 C CA . LEU A 1 75 ? -1.075 6.442 5.041 1.00 95.75 75 LEU A CA 1
ATOM 558 C C . LEU A 1 75 ? -1.257 7.231 6.337 1.00 95.75 75 LEU A C 1
ATOM 560 O O . LEU A 1 75 ? -2.355 7.739 6.572 1.00 95.75 75 LEU A O 1
ATOM 564 N N . ALA A 1 76 ? -0.196 7.421 7.125 1.00 95.19 76 ALA A N 1
ATOM 565 C CA . ALA A 1 76 ? -0.255 8.225 8.345 1.00 95.19 76 ALA A CA 1
ATOM 566 C C . ALA A 1 76 ? -0.649 9.685 8.045 1.00 95.19 76 ALA A C 1
ATOM 568 O O . ALA A 1 76 ? -1.496 10.269 8.724 1.00 95.19 76 ALA A O 1
ATOM 569 N N . LYS A 1 77 ? -0.129 10.260 6.951 1.00 95.56 77 LYS A N 1
ATOM 570 C CA . LYS A 1 77 ? -0.485 11.619 6.500 1.00 95.56 77 LY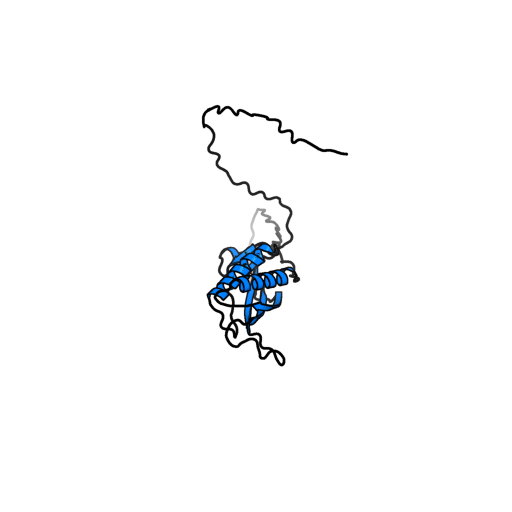S A CA 1
ATOM 571 C C . LYS A 1 77 ? -1.950 11.765 6.095 1.00 95.56 77 LYS A C 1
ATOM 573 O O . LYS A 1 77 ? -2.485 12.872 6.150 1.00 95.56 77 LYS A O 1
ATOM 578 N N . THR A 1 78 ? -2.626 10.687 5.687 1.00 91.88 78 THR A N 1
ATOM 579 C CA . THR A 1 78 ? -4.039 10.780 5.285 1.00 91.88 78 THR A CA 1
ATOM 580 C C . THR A 1 78 ? -4.970 11.152 6.437 1.00 91.88 78 THR A C 1
ATOM 582 O O . THR A 1 78 ? -6.057 11.666 6.154 1.00 91.88 78 THR A O 1
ATOM 585 N N . ARG A 1 79 ? -4.556 10.880 7.690 1.00 90.69 79 ARG A N 1
ATOM 586 C CA . ARG A 1 79 ? -5.376 10.924 8.916 1.00 90.69 79 ARG A CA 1
ATOM 587 C C . ARG A 1 79 ? -6.686 10.130 8.812 1.00 90.69 79 ARG A C 1
ATOM 589 O O . ARG A 1 79 ? -7.630 10.389 9.549 1.00 90.69 79 ARG A O 1
ATOM 596 N N . ARG A 1 80 ? -6.759 9.176 7.873 1.00 90.19 80 ARG A N 1
ATOM 597 C CA . ARG A 1 80 ? -7.933 8.320 7.644 1.00 90.19 80 ARG A CA 1
ATOM 598 C C . ARG A 1 80 ? -7.970 7.122 8.585 1.00 90.19 80 ARG A C 1
ATOM 600 O O . ARG A 1 80 ? -9.049 6.617 8.868 1.00 90.19 80 ARG A O 1
ATOM 607 N N . PHE A 1 81 ? -6.819 6.731 9.120 1.00 93.38 81 PHE A N 1
ATOM 608 C CA . PHE A 1 81 ? -6.665 5.675 10.119 1.00 93.38 81 PHE A CA 1
ATOM 609 C C . PHE A 1 81 ? -6.255 6.278 11.457 1.00 93.38 81 PHE A C 1
ATOM 611 O O . PHE A 1 81 ? -5.534 7.277 11.466 1.00 93.38 81 PHE A O 1
ATOM 618 N N . LYS A 1 82 ? -6.746 5.696 12.554 1.00 93.81 82 LYS A N 1
ATOM 619 C CA . LYS A 1 82 ? -6.394 6.129 13.909 1.00 93.81 82 LYS A CA 1
ATOM 620 C C . LYS A 1 82 ? -4.893 5.957 14.130 1.00 93.81 82 LYS A C 1
ATOM 622 O O . LYS A 1 82 ? -4.233 6.865 14.619 1.00 93.81 82 LYS A O 1
ATOM 627 N N . GLU A 1 83 ? -4.369 4.815 13.697 1.00 94.44 83 GLU A N 1
ATOM 628 C CA . GLU A 1 83 ? -2.954 4.481 13.774 1.00 94.44 83 GLU A CA 1
ATOM 629 C C . GLU A 1 83 ? -2.541 3.579 12.601 1.00 94.44 83 GLU A C 1
ATOM 631 O O . GLU A 1 83 ? -3.371 2.868 12.019 1.00 94.44 83 GLU A O 1
ATOM 636 N N . VAL A 1 84 ? -1.261 3.654 12.228 1.00 96.69 84 VAL A N 1
ATOM 637 C CA . VAL A 1 84 ? -0.657 2.887 11.133 1.00 96.69 84 VAL A CA 1
ATOM 638 C C . VAL A 1 84 ? 0.477 2.036 11.695 1.00 96.69 84 VAL A C 1
ATOM 640 O O . VAL A 1 84 ? 1.489 2.565 12.147 1.00 96.69 84 VAL A O 1
ATOM 643 N N . PHE A 1 85 ? 0.321 0.721 11.613 1.00 96.94 85 PHE A N 1
ATOM 644 C CA . PHE A 1 85 ? 1.248 -0.261 12.153 1.00 96.94 85 PHE A CA 1
ATOM 645 C C . PHE A 1 85 ? 2.125 -0.881 11.075 1.00 96.94 85 PHE A C 1
ATOM 647 O O . PHE A 1 85 ? 1.721 -1.086 9.924 1.00 96.94 85 PHE A O 1
ATOM 654 N N . ARG A 1 86 ? 3.336 -1.243 11.491 1.00 96.69 86 ARG A N 1
ATOM 655 C CA . ARG A 1 86 ? 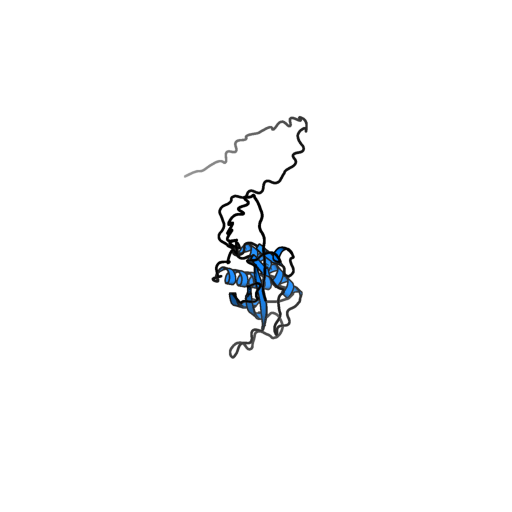4.249 -2.078 10.712 1.00 96.69 86 ARG A CA 1
ATOM 656 C C . ARG A 1 86 ? 3.819 -3.542 10.794 1.00 96.69 86 ARG A C 1
ATOM 658 O O . ARG A 1 86 ? 3.242 -3.980 11.786 1.00 96.69 86 ARG A O 1
ATOM 665 N N . SER A 1 87 ? 4.151 -4.323 9.771 1.00 94.00 87 SER A N 1
ATOM 666 C CA . SER A 1 87 ? 3.936 -5.772 9.805 1.00 94.00 87 SER A CA 1
ATOM 667 C C . SER A 1 87 ? 4.696 -6.398 10.982 1.00 94.00 87 SER A C 1
ATOM 669 O O . SER A 1 87 ? 5.903 -6.188 11.124 1.00 94.00 87 SER A O 1
ATOM 671 N N . GLY A 1 88 ? 3.994 -7.166 11.818 1.00 91.06 88 GLY A N 1
ATOM 672 C CA . GLY A 1 88 ? 4.567 -7.825 12.997 1.00 91.06 88 GLY A CA 1
ATOM 673 C C . GLY A 1 88 ? 4.661 -6.956 14.256 1.00 91.06 88 GLY A C 1
ATOM 674 O O . GLY A 1 88 ? 5.183 -7.435 15.265 1.00 91.06 88 GLY A O 1
ATOM 675 N N . ASP A 1 89 ? 4.154 -5.721 14.227 1.00 93.12 89 ASP A N 1
ATOM 676 C CA . ASP A 1 89 ? 4.071 -4.875 15.418 1.00 93.12 89 ASP A CA 1
ATOM 677 C C . ASP A 1 89 ? 3.197 -5.538 16.497 1.00 93.12 89 ASP A C 1
ATOM 679 O O . ASP A 1 89 ? 2.089 -6.011 16.231 1.00 93.12 89 ASP A O 1
ATOM 683 N N . ARG A 1 90 ? 3.706 -5.597 17.731 1.00 92.75 90 ARG A N 1
ATOM 684 C CA . ARG A 1 90 ? 2.987 -6.202 18.858 1.00 92.75 90 ARG A CA 1
ATOM 685 C C . ARG A 1 90 ? 1.785 -5.359 19.265 1.00 92.75 90 ARG A C 1
ATOM 687 O O . ARG A 1 90 ? 0.774 -5.937 19.641 1.00 92.75 90 ARG A O 1
ATOM 694 N N . ASN A 1 91 ? 1.862 -4.039 19.102 1.00 90.81 91 ASN A N 1
ATOM 695 C CA . ASN A 1 91 ? 0.781 -3.118 19.452 1.00 90.81 91 ASN A CA 1
ATOM 696 C C . ASN A 1 91 ? -0.457 -3.315 18.569 1.00 90.81 91 ASN A C 1
ATOM 698 O O . ASN A 1 91 ? -1.575 -3.039 18.992 1.00 90.81 91 ASN A O 1
ATOM 702 N N . ALA A 1 92 ? -0.284 -3.855 17.359 1.00 90.88 92 ALA A N 1
ATOM 703 C CA . ALA A 1 92 ? -1.402 -4.169 16.481 1.00 90.88 92 ALA A CA 1
ATOM 704 C C . ALA A 1 92 ? -2.217 -5.382 16.970 1.00 90.88 92 ALA A C 1
ATOM 706 O O . ALA A 1 92 ? -3.375 -5.530 16.586 1.00 90.88 92 ALA A O 1
ATOM 707 N N . ARG A 1 93 ? -1.649 -6.271 17.802 1.00 86.69 93 ARG A N 1
ATOM 708 C CA . ARG A 1 93 ? -2.271 -7.560 18.166 1.00 86.69 93 ARG A CA 1
ATOM 709 C C . ARG A 1 93 ? -3.569 -7.405 18.944 1.00 86.69 93 ARG A C 1
ATOM 711 O O . ARG A 1 93 ? -4.510 -8.141 18.671 1.00 86.69 93 ARG A O 1
ATOM 718 N N . ASP A 1 94 ? -3.669 -6.400 19.797 1.00 87.50 94 ASP A N 1
ATOM 719 C CA . ASP A 1 94 ? -4.821 -6.250 20.693 1.00 87.50 94 ASP A CA 1
ATOM 720 C C . ASP A 1 94 ? -5.896 -5.300 20.137 1.00 87.50 94 ASP A C 1
ATOM 722 O O . ASP A 1 94 ? -6.913 -5.042 20.774 1.00 87.50 94 ASP A O 1
ATOM 726 N N . ILE A 1 95 ? -5.709 -4.795 18.912 1.00 89.94 95 ILE A N 1
ATOM 727 C CA . ILE A 1 95 ? -6.649 -3.871 18.272 1.00 89.94 95 ILE A CA 1
ATOM 728 C C . ILE A 1 95 ? -7.732 -4.651 17.524 1.00 89.94 95 ILE A C 1
ATOM 730 O O . ILE A 1 95 ? -7.442 -5.334 16.541 1.00 89.94 95 ILE A O 1
ATOM 734 N N . ALA A 1 96 ? -8.982 -4.508 17.972 1.00 87.69 96 ALA A N 1
ATOM 735 C CA . ALA A 1 96 ? -10.153 -5.116 17.337 1.00 87.69 96 ALA A CA 1
ATOM 736 C C . ALA A 1 96 ? -10.444 -4.507 15.952 1.00 87.69 96 ALA A C 1
ATOM 738 O O . ALA A 1 96 ? -10.562 -5.228 14.962 1.00 87.69 96 ALA A O 1
ATOM 739 N N . ASP A 1 97 ? -10.457 -3.174 15.861 1.00 91.81 97 ASP A N 1
ATOM 740 C CA . ASP A 1 97 ? -10.711 -2.425 14.625 1.00 91.81 97 ASP A CA 1
ATOM 741 C C . ASP A 1 97 ? -9.444 -2.311 13.752 1.00 91.81 97 ASP A C 1
ATOM 743 O O . ASP A 1 97 ? -9.007 -1.213 13.392 1.00 91.81 97 ASP A O 1
ATOM 747 N N . LEU A 1 98 ? -8.815 -3.445 13.424 1.00 94.44 98 LEU A N 1
ATOM 748 C CA . LEU A 1 98 ? -7.596 -3.502 12.614 1.00 94.44 98 LEU A CA 1
ATOM 749 C C . LEU A 1 98 ? -7.870 -4.005 11.192 1.00 94.44 98 LEU A C 1
ATOM 751 O O . LEU A 1 98 ? -8.352 -5.120 10.984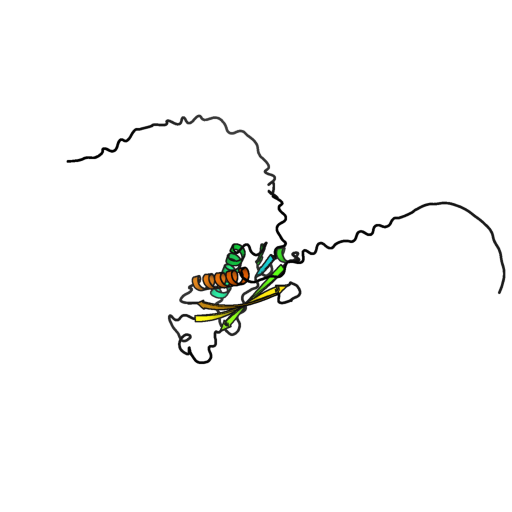 1.00 94.44 98 LEU A O 1
ATOM 755 N N . LEU A 1 99 ? -7.454 -3.211 10.205 1.00 95.56 99 LEU A N 1
ATOM 756 C CA . LEU A 1 99 ? -7.352 -3.629 8.810 1.00 95.56 99 LEU A CA 1
ATOM 757 C C . LEU A 1 99 ? -5.916 -4.022 8.458 1.00 95.56 99 LEU A C 1
ATOM 759 O O . LEU A 1 99 ? -4.961 -3.403 8.913 1.00 95.56 99 LEU A O 1
ATOM 763 N N . ILE A 1 100 ? -5.758 -5.010 7.587 1.00 96.56 100 ILE A N 1
ATOM 764 C CA . ILE A 1 100 ? -4.469 -5.467 7.070 1.00 96.56 100 ILE A CA 1
ATOM 765 C C . ILE A 1 100 ? -4.379 -5.074 5.598 1.00 96.56 100 ILE A C 1
ATOM 767 O O . ILE A 1 100 ? -5.135 -5.575 4.763 1.00 96.56 100 ILE A O 1
ATOM 771 N N . LEU A 1 101 ? -3.455 -4.170 5.274 1.00 97.31 101 LEU A N 1
ATOM 772 C CA . LEU A 1 101 ? -3.171 -3.740 3.911 1.00 97.31 101 LEU A CA 1
ATOM 773 C C . LEU A 1 101 ? -2.152 -4.673 3.261 1.00 97.31 101 LEU A C 1
ATOM 775 O O . LEU A 1 101 ? -0.957 -4.610 3.552 1.00 97.31 101 LEU A O 1
ATOM 779 N N . LYS A 1 102 ? -2.621 -5.467 2.301 1.00 96.88 102 LYS A N 1
ATOM 780 C CA . LYS A 1 102 ? -1.777 -6.270 1.417 1.00 96.88 102 LYS A CA 1
ATOM 781 C C . LYS A 1 102 ? -1.563 -5.534 0.105 1.00 96.88 102 LYS A C 1
ATOM 783 O O . LYS A 1 102 ? -2.516 -5.102 -0.542 1.00 96.88 102 LYS A O 1
ATOM 788 N N . THR A 1 103 ? -0.302 -5.405 -0.298 1.00 94.50 103 THR A N 1
ATOM 789 C CA . THR A 1 103 ? 0.077 -4.749 -1.554 1.00 94.50 103 THR A CA 1
ATOM 790 C C . THR A 1 103 ? 0.858 -5.720 -2.423 1.00 94.50 103 THR A C 1
ATOM 792 O O . THR A 1 103 ? 1.926 -6.190 -2.031 1.00 94.50 103 THR A O 1
ATOM 795 N N . THR A 1 104 ? 0.321 -6.001 -3.609 1.00 93.25 104 THR A N 1
ATOM 796 C CA . THR A 1 104 ? 0.941 -6.873 -4.608 1.00 93.25 104 THR A CA 1
ATOM 797 C C . THR A 1 104 ? 1.322 -6.063 -5.836 1.00 93.25 104 THR A C 1
ATOM 799 O O . THR A 1 104 ? 0.470 -5.449 -6.477 1.00 93.25 104 THR A O 1
ATOM 802 N N . VAL A 1 105 ? 2.605 -6.074 -6.178 1.00 87.94 105 VAL A N 1
ATOM 803 C CA . VAL A 1 105 ? 3.126 -5.451 -7.395 1.00 87.94 105 VAL A CA 1
ATOM 804 C C . VAL A 1 105 ? 3.125 -6.478 -8.519 1.00 87.94 105 VAL A C 1
ATOM 806 O O . VAL A 1 105 ? 3.744 -7.533 -8.397 1.00 87.94 105 VAL A O 1
ATOM 809 N N . GLN A 1 106 ? 2.443 -6.163 -9.614 1.00 85.44 106 GLN A N 1
ATOM 810 C CA . GLN A 1 106 ? 2.296 -7.017 -10.786 1.00 85.44 106 GLN A CA 1
ATOM 811 C C . GLN A 1 106 ? 2.854 -6.339 -12.036 1.00 85.44 106 GLN A C 1
ATOM 813 O O . GLN A 1 106 ? 2.909 -5.106 -12.150 1.00 85.44 106 GLN A O 1
ATOM 818 N N . LYS A 1 107 ? 3.264 -7.171 -12.997 1.00 71.75 107 LYS A N 1
ATOM 819 C CA . LYS A 1 107 ? 3.778 -6.697 -14.277 1.00 71.75 107 LYS A CA 1
ATOM 820 C C . LYS A 1 107 ? 2.607 -6.144 -15.068 1.00 71.75 107 LYS A C 1
ATOM 822 O O . LYS A 1 107 ? 1.546 -6.758 -15.142 1.00 71.75 107 LYS A O 1
ATOM 827 N N . TYR A 1 108 ? 2.796 -4.977 -15.666 1.00 62.81 108 TYR A N 1
ATOM 828 C CA . TYR A 1 108 ? 1.841 -4.490 -16.642 1.00 62.81 108 TYR A CA 1
ATOM 829 C C . TYR A 1 108 ? 2.012 -5.294 -17.938 1.00 62.81 108 TYR A C 1
ATOM 831 O O . TYR A 1 108 ? 3.040 -5.180 -18.607 1.00 62.81 108 TYR A O 1
ATOM 839 N N . THR A 1 109 ? 1.014 -6.108 -18.277 1.00 52.66 109 THR A N 1
ATOM 840 C CA . THR A 1 109 ? 0.944 -6.852 -19.544 1.00 52.66 109 THR A CA 1
ATOM 841 C C . THR A 1 109 ? -0.133 -6.210 -20.424 1.00 52.66 109 THR A C 1
ATOM 843 O O . THR A 1 109 ? -1.315 -6.483 -20.219 1.00 52.66 109 THR A O 1
ATOM 846 N N . PRO A 1 110 ? 0.221 -5.314 -21.363 1.00 46.31 110 PRO A N 1
ATOM 847 C CA . PRO A 1 110 ? -0.745 -4.759 -22.302 1.00 46.31 110 PRO A CA 1
ATOM 848 C C . PRO A 1 110 ? -1.019 -5.742 -23.442 1.00 46.31 110 PRO A C 1
ATOM 850 O O . PRO A 1 110 ? -0.104 -6.139 -24.164 1.00 46.31 110 PRO A O 1
ATOM 853 N N . GLY A 1 111 ? -2.291 -6.077 -23.650 1.00 43.44 111 GLY A N 1
ATOM 854 C CA . GLY A 1 111 ? -2.763 -6.614 -24.922 1.00 43.44 111 GLY A CA 1
ATOM 855 C C . GLY A 1 111 ? -2.906 -5.485 -25.952 1.00 43.44 111 GLY A C 1
ATOM 856 O O . GLY A 1 111 ? -3.698 -4.576 -25.754 1.00 43.44 111 GLY A O 1
ATOM 857 N N . SER A 1 112 ? -2.138 -5.569 -27.042 1.00 52.44 112 SER A N 1
ATOM 858 C CA . SER A 1 112 ? -2.326 -4.906 -28.351 1.00 52.44 112 SER A CA 1
ATOM 859 C C . SER A 1 112 ? -1.932 -3.438 -28.634 1.00 52.44 112 SER A C 1
ATOM 861 O O . SER A 1 112 ? -2.085 -3.052 -29.787 1.00 52.44 112 SER A O 1
ATOM 863 N N . GLU A 1 113 ? -1.328 -2.636 -27.743 1.00 50.44 113 GLU A N 1
ATOM 864 C CA . GLU A 1 113 ? -0.863 -1.282 -28.175 1.00 50.44 113 GLU A CA 1
ATOM 865 C C . GLU A 1 113 ? 0.513 -0.802 -27.676 1.00 50.44 113 GLU A C 1
ATOM 867 O O . GLU A 1 113 ? 0.983 0.251 -28.098 1.00 50.44 113 GLU A O 1
ATOM 872 N N . THR A 1 114 ? 1.237 -1.518 -26.806 1.00 49.81 114 THR A N 1
ATOM 873 C CA . THR A 1 114 ? 2.463 -0.935 -26.204 1.00 49.81 114 THR A CA 1
ATOM 874 C C . THR A 1 114 ? 3.637 -1.903 -26.111 1.00 49.81 114 THR A C 1
ATOM 876 O O . THR A 1 114 ? 4.247 -2.084 -25.061 1.00 49.81 114 THR A O 1
ATOM 879 N N . ARG A 1 115 ? 4.025 -2.491 -27.244 1.00 47.31 115 ARG A N 1
ATOM 880 C CA . ARG A 1 115 ? 5.233 -3.329 -27.392 1.00 47.31 115 ARG A CA 1
ATOM 881 C C . ARG A 1 115 ? 6.579 -2.582 -27.199 1.00 47.31 115 ARG A C 1
ATOM 883 O O . ARG A 1 115 ? 7.610 -3.117 -27.582 1.00 47.31 115 ARG A O 1
ATOM 890 N N . ARG A 1 116 ? 6.618 -1.366 -26.628 1.00 48.28 116 ARG A N 1
ATOM 891 C CA . ARG A 1 116 ? 7.822 -0.495 -26.613 1.00 48.28 116 ARG A CA 1
ATOM 892 C C . ARG A 1 116 ? 8.241 0.131 -25.267 1.00 48.28 116 ARG A C 1
ATOM 894 O O . ARG A 1 116 ? 8.884 1.170 -25.280 1.00 48.28 116 ARG A O 1
ATOM 901 N N . ALA A 1 117 ? 7.947 -0.453 -24.103 1.00 45.66 117 ALA A N 1
ATOM 902 C CA . ALA A 1 117 ? 8.387 0.157 -22.828 1.00 45.66 117 ALA A CA 1
ATOM 903 C C . ALA A 1 117 ? 9.184 -0.747 -21.874 1.00 45.66 117 ALA A C 1
ATOM 905 O O . ALA A 1 117 ? 9.423 -0.348 -20.738 1.00 45.66 117 ALA A O 1
ATOM 906 N N . VAL A 1 118 ? 9.595 -1.952 -22.286 1.00 50.38 118 VAL A N 1
ATOM 907 C CA . VAL A 1 118 ? 10.243 -2.900 -21.353 1.00 50.38 118 VAL A CA 1
ATOM 908 C C . VAL A 1 118 ? 11.472 -3.589 -21.946 1.00 50.38 118 VAL A C 1
ATOM 910 O O . VAL A 1 118 ? 11.726 -4.760 -21.688 1.00 50.38 118 VAL A O 1
ATOM 913 N N . THR A 1 119 ? 12.262 -2.858 -22.724 1.00 41.34 119 THR A N 1
ATOM 914 C CA . THR A 1 119 ? 13.613 -3.290 -23.096 1.00 41.34 119 THR A CA 1
ATOM 915 C C . THR A 1 119 ? 14.572 -2.142 -22.833 1.00 41.34 119 THR A C 1
ATOM 917 O O . THR A 1 119 ? 14.507 -1.133 -23.522 1.00 41.34 119 THR A O 1
ATOM 920 N N . THR A 1 120 ? 15.381 -2.333 -21.787 1.00 44.88 120 THR A N 1
ATOM 921 C CA . THR A 1 120 ? 16.763 -1.854 -21.618 1.00 44.88 120 THR A CA 1
ATOM 922 C C . THR A 1 120 ? 17.032 -0.352 -21.824 1.00 44.88 120 THR A C 1
ATOM 924 O O . THR A 1 120 ? 16.835 0.189 -22.898 1.00 44.88 120 THR A O 1
ATOM 927 N N . VAL A 1 121 ? 17.585 0.284 -20.779 1.00 40.44 121 VAL A N 1
ATOM 928 C CA . VAL A 1 121 ? 18.114 1.667 -20.686 1.00 40.44 121 VAL A CA 1
ATOM 929 C C . VAL A 1 121 ? 17.125 2.842 -20.865 1.00 40.44 121 VAL A C 1
ATOM 931 O O . VAL A 1 121 ? 16.454 3.039 -21.862 1.00 40.44 121 VAL A O 1
ATOM 934 N N . SER A 1 122 ? 17.070 3.697 -19.849 1.00 42.38 122 SER A N 1
ATOM 935 C CA . SER A 1 122 ? 16.300 4.943 -19.656 1.00 42.38 122 SER A CA 1
ATOM 936 C C . SER A 1 122 ? 14.750 4.958 -19.750 1.00 42.38 122 SER A C 1
ATOM 938 O O . SER A 1 122 ? 14.159 6.037 -19.714 1.00 42.38 122 SER A O 1
ATOM 940 N N . GLY A 1 123 ? 14.054 3.815 -19.821 1.00 47.06 123 GLY A N 1
ATOM 941 C CA . GLY A 1 123 ? 12.590 3.747 -20.020 1.00 47.06 123 GLY A CA 1
ATOM 942 C C . GLY A 1 123 ? 11.682 3.797 -18.772 1.00 47.06 123 GLY A C 1
ATOM 943 O O . GLY A 1 123 ? 12.047 3.380 -17.676 1.00 47.06 123 GLY A O 1
ATOM 944 N N . ALA A 1 124 ? 10.453 4.295 -18.947 1.00 54.94 124 ALA A N 1
ATOM 945 C CA . ALA A 1 124 ? 9.417 4.331 -17.914 1.00 54.94 124 ALA A CA 1
ATOM 946 C C . ALA A 1 124 ? 8.659 3.000 -17.805 1.00 54.94 124 ALA A C 1
ATOM 948 O O . ALA A 1 124 ? 8.011 2.576 -18.760 1.00 54.94 124 ALA A O 1
ATOM 949 N N . THR A 1 125 ? 8.706 2.365 -16.634 1.00 64.62 125 THR A N 1
ATOM 950 C CA . THR A 1 125 ? 8.044 1.084 -16.379 1.00 64.62 125 THR A CA 1
ATOM 951 C C . THR A 1 125 ? 6.641 1.336 -15.842 1.00 64.62 125 THR A C 1
ATOM 953 O O . THR A 1 125 ? 6.463 1.978 -14.809 1.00 64.62 125 THR A O 1
ATOM 956 N N . LYS A 1 126 ? 5.616 0.813 -16.519 1.00 72.56 126 LYS A N 1
ATOM 957 C CA . LYS A 1 126 ? 4.262 0.758 -15.956 1.00 72.56 126 LYS A CA 1
ATOM 958 C C . LYS A 1 126 ? 4.152 -0.481 -15.069 1.00 72.56 126 LYS A C 1
ATOM 960 O O . LYS A 1 126 ? 4.439 -1.589 -15.514 1.00 72.56 126 LYS A O 1
ATOM 965 N N . LEU A 1 127 ? 3.750 -0.293 -13.820 1.00 79.25 127 LEU A N 1
ATOM 966 C CA . LEU A 1 127 ? 3.400 -1.356 -12.887 1.00 79.25 127 LEU A CA 1
ATOM 967 C C . LEU A 1 127 ? 1.901 -1.335 -12.636 1.00 79.25 127 LEU A C 1
ATOM 969 O O . LEU A 1 127 ? 1.310 -0.263 -12.528 1.00 79.25 127 LEU A O 1
ATOM 973 N N . LYS A 1 128 ? 1.313 -2.514 -12.465 1.00 86.31 128 LYS A N 1
ATOM 974 C CA . LYS A 1 128 ? -0.033 -2.645 -11.920 1.00 86.31 128 LYS A CA 1
ATOM 975 C C . LYS A 1 128 ? 0.102 -3.028 -10.453 1.00 86.31 128 LYS A C 1
ATOM 977 O O . LYS A 1 128 ? 0.737 -4.028 -10.137 1.00 86.31 128 LYS A O 1
ATOM 982 N N . VAL A 1 129 ? -0.445 -2.229 -9.547 1.00 89.31 129 VAL A N 1
ATOM 983 C CA . VAL A 1 129 ? -0.347 -2.483 -8.107 1.00 89.31 129 VAL A CA 1
ATOM 984 C C . VAL A 1 129 ? -1.726 -2.761 -7.550 1.00 89.31 129 VAL A C 1
ATOM 986 O O . VAL A 1 129 ? -2.619 -1.924 -7.623 1.00 89.31 129 VAL A O 1
ATOM 989 N N . ARG A 1 130 ? -1.896 -3.956 -6.995 1.00 93.69 130 ARG A N 1
ATOM 990 C CA . ARG A 1 130 ? -3.123 -4.390 -6.337 1.00 93.69 130 ARG A CA 1
ATOM 991 C C . ARG A 1 130 ? -2.989 -4.127 -4.841 1.00 93.69 130 ARG A C 1
ATOM 993 O O . ARG A 1 130 ? -2.110 -4.689 -4.191 1.00 93.69 130 ARG A O 1
ATOM 1000 N N . SER A 1 131 ? -3.856 -3.281 -4.307 1.00 94.38 131 SER A N 1
ATOM 1001 C CA . SER A 1 131 ? -3.950 -2.947 -2.888 1.00 94.38 131 SER A CA 1
ATOM 1002 C C . SER A 1 131 ? -5.257 -3.491 -2.330 1.00 94.38 131 SER A C 1
ATOM 1004 O O . SER A 1 131 ? -6.334 -3.172 -2.834 1.00 94.38 131 SER A O 1
ATOM 1006 N N . GLN A 1 132 ? -5.162 -4.315 -1.294 1.00 96.69 132 GLN A N 1
ATOM 1007 C CA . GLN A 1 132 ? -6.298 -4.989 -0.677 1.00 96.69 132 GLN A CA 1
ATOM 1008 C C . GLN A 1 132 ? -6.300 -4.742 0.830 1.00 96.69 132 GLN A C 1
ATOM 1010 O O . GLN A 1 132 ? -5.270 -4.914 1.478 1.00 96.69 132 GLN A O 1
ATOM 1015 N N . LEU A 1 133 ? -7.449 -4.360 1.384 1.00 95.44 133 LEU A N 1
ATOM 1016 C CA . LEU A 1 133 ? -7.663 -4.254 2.825 1.00 95.44 133 LEU A CA 1
ATOM 1017 C C . LEU A 1 133 ? -8.487 -5.441 3.298 1.00 95.44 133 LEU A C 1
ATOM 1019 O O . LEU A 1 133 ? -9.604 -5.648 2.823 1.00 95.44 133 LEU A O 1
ATOM 1023 N N . TYR A 1 134 ? -7.941 -6.177 4.255 1.00 95.25 134 TYR A N 1
ATOM 1024 C CA . TYR A 1 134 ? -8.604 -7.299 4.903 1.00 95.25 134 TYR A CA 1
ATOM 1025 C C . TYR A 1 134 ? -8.934 -6.962 6.354 1.00 95.25 134 TYR A C 1
ATOM 1027 O O . TYR A 1 134 ? -8.166 -6.254 7.001 1.00 95.25 134 TYR A O 1
ATOM 1035 N N . THR A 1 135 ? -10.030 -7.493 6.890 1.00 93.38 135 THR A N 1
ATOM 1036 C CA . THR A 1 135 ? -10.195 -7.589 8.346 1.00 93.38 135 THR A CA 1
ATOM 1037 C C . THR A 1 135 ? -9.252 -8.648 8.910 1.00 93.38 135 THR A C 1
ATOM 1039 O O . THR A 1 135 ? -8.704 -9.474 8.172 1.00 93.38 135 THR A O 1
ATOM 1042 N N . ARG A 1 136 ? -9.092 -8.664 10.235 1.00 89.75 136 ARG A N 1
ATOM 1043 C CA . ARG A 1 136 ? -8.354 -9.721 10.936 1.00 89.75 136 ARG A CA 1
ATOM 1044 C C . ARG A 1 136 ? -8.882 -11.127 10.626 1.00 89.75 136 ARG A C 1
ATOM 1046 O O . ARG A 1 136 ? -8.083 -12.045 10.483 1.00 89.75 136 ARG A O 1
ATOM 1053 N N . ASP A 1 137 ? -10.188 -11.265 10.420 1.00 89.06 137 ASP A N 1
ATOM 1054 C CA . ASP A 1 137 ? -10.839 -12.536 10.065 1.00 89.06 137 ASP A CA 1
ATOM 1055 C C . ASP A 1 137 ? -10.624 -12.944 8.596 1.00 89.06 137 ASP A C 1
ATOM 1057 O O . ASP A 1 137 ? -11.210 -13.912 8.118 1.00 89.06 137 ASP A O 1
ATOM 1061 N N . GLY A 1 138 ? -9.830 -12.181 7.838 1.00 90.88 138 GLY A N 1
ATOM 1062 C CA . GLY A 1 138 ? -9.527 -12.461 6.437 1.00 90.88 138 GLY A CA 1
ATOM 1063 C C . GLY A 1 138 ? -10.604 -12.011 5.450 1.00 90.88 138 GLY A C 1
ATOM 1064 O O . GLY A 1 138 ? -10.521 -12.353 4.270 1.00 90.88 138 GLY A O 1
ATOM 1065 N N . ARG A 1 139 ? -11.598 -11.218 5.875 1.00 93.44 139 ARG A N 1
ATOM 1066 C CA . ARG A 1 139 ? -12.630 -10.690 4.968 1.00 93.44 139 ARG A CA 1
ATOM 1067 C C . ARG A 1 139 ? -12.086 -9.509 4.174 1.00 93.44 139 ARG A C 1
ATOM 1069 O O . ARG A 1 139 ? -11.570 -8.561 4.759 1.00 93.44 139 ARG A O 1
ATOM 1076 N N . LEU A 1 140 ? -12.217 -9.546 2.850 1.00 94.62 140 LEU A N 1
ATOM 1077 C CA . LEU A 1 140 ? -11.823 -8.442 1.975 1.00 94.62 140 LEU A CA 1
ATOM 1078 C C . LEU A 1 140 ? -12.832 -7.291 2.094 1.00 94.62 140 LEU A C 1
ATOM 1080 O O . LEU A 1 140 ? -14.005 -7.454 1.775 1.00 94.62 140 LEU A O 1
ATOM 1084 N N . ILE A 1 141 ? -12.362 -6.125 2.529 1.00 93.50 141 ILE A N 1
ATOM 1085 C CA . ILE A 1 141 ? -13.172 -4.911 2.693 1.00 93.50 141 ILE A CA 1
ATOM 1086 C C . ILE A 1 141 ? -13.042 -3.984 1.492 1.00 93.50 141 ILE A C 1
ATOM 1088 O O . ILE A 1 141 ? -14.005 -3.347 1.072 1.00 93.50 141 ILE A O 1
ATOM 1092 N N . LEU A 1 142 ? -11.835 -3.883 0.945 1.00 93.81 142 LEU A N 1
ATOM 1093 C CA . LEU A 1 142 ? -11.555 -3.011 -0.181 1.00 93.81 142 LEU A CA 1
ATOM 1094 C C . LEU A 1 142 ? -10.509 -3.654 -1.069 1.00 93.81 142 LEU A C 1
ATOM 1096 O O . LEU A 1 142 ? -9.467 -4.096 -0.590 1.00 93.81 142 LEU A O 1
ATOM 1100 N N . GLU A 1 143 ? -10.745 -3.601 -2.370 1.00 95.25 143 GLU A N 1
ATOM 1101 C CA . GLU A 1 143 ? -9.738 -3.893 -3.372 1.00 95.25 143 GLU A CA 1
ATOM 1102 C C . GLU A 1 143 ? -9.633 -2.735 -4.354 1.00 95.25 143 GLU A C 1
ATOM 1104 O O . GLU A 1 143 ? -10.632 -2.236 -4.876 1.00 95.25 143 GLU A O 1
ATOM 1109 N N . ARG A 1 144 ? -8.400 -2.297 -4.604 1.00 91.94 144 ARG A N 1
ATOM 1110 C CA . ARG A 1 144 ? -8.084 -1.265 -5.583 1.00 91.94 144 ARG A CA 1
ATOM 1111 C C . ARG A 1 144 ? -6.877 -1.678 -6.398 1.00 91.94 144 ARG A C 1
ATOM 1113 O O . ARG A 1 144 ? -5.902 -2.208 -5.874 1.00 91.94 144 ARG A O 1
ATOM 1120 N N . VAL A 1 145 ? -6.947 -1.384 -7.686 1.00 90.19 145 VAL A N 1
ATOM 1121 C CA . VAL A 1 145 ? -5.827 -1.533 -8.604 1.00 90.19 145 VAL A CA 1
ATOM 1122 C C . VAL A 1 145 ? -5.384 -0.135 -9.007 1.00 90.19 145 VAL A C 1
ATOM 1124 O O . VAL A 1 145 ? -6.198 0.671 -9.449 1.00 90.19 145 VAL A O 1
ATOM 1127 N N . VAL A 1 146 ? -4.104 0.157 -8.805 1.00 86.44 146 VAL A N 1
ATOM 1128 C CA . VAL A 1 146 ? -3.477 1.435 -9.136 1.00 86.44 146 VAL A CA 1
ATOM 1129 C C . VAL A 1 146 ? -2.388 1.178 -10.164 1.00 86.44 146 VAL A C 1
ATOM 1131 O O . VAL A 1 146 ? -1.475 0.385 -9.927 1.00 86.44 146 VAL A O 1
ATOM 1134 N N . ASP A 1 147 ? -2.462 1.875 -11.291 1.00 83.25 147 ASP A N 1
ATOM 1135 C CA . ASP A 1 147 ? -1.382 1.874 -12.268 1.00 83.25 147 ASP A CA 1
ATOM 1136 C C . ASP A 1 147 ? -0.295 2.867 -11.833 1.00 83.25 147 ASP A C 1
ATOM 1138 O O . ASP A 1 147 ? -0.529 4.064 -11.651 1.00 83.25 147 ASP A O 1
ATOM 1142 N N . GLY A 1 148 ? 0.918 2.361 -11.638 1.00 72.12 148 GLY A N 1
ATOM 1143 C CA . GLY A 1 148 ? 2.095 3.144 -11.296 1.00 72.12 148 GLY A CA 1
ATOM 1144 C C . GLY A 1 148 ? 2.990 3.317 -12.511 1.00 72.12 148 GLY A C 1
ATOM 1145 O O . GLY A 1 148 ? 3.630 2.362 -12.937 1.00 72.12 148 GLY A O 1
ATOM 1146 N N . ASN A 1 149 ? 3.088 4.529 -13.057 1.00 70.50 149 ASN A N 1
ATOM 1147 C CA . ASN A 1 149 ? 4.152 4.849 -14.005 1.00 70.50 149 ASN A CA 1
ATOM 1148 C C . ASN A 1 149 ? 5.414 5.221 -13.219 1.00 70.50 149 ASN A C 1
ATOM 1150 O O . ASN A 1 149 ? 5.482 6.284 -12.600 1.00 70.50 149 ASN A O 1
ATOM 1154 N N . VAL A 1 150 ? 6.389 4.321 -13.202 1.00 66.94 150 VAL A N 1
ATOM 1155 C CA . VAL A 1 150 ? 7.567 4.409 -12.345 1.00 66.94 150 VAL A CA 1
ATOM 1156 C C . VAL A 1 150 ? 8.834 4.218 -13.167 1.00 66.94 150 VAL A C 1
ATOM 1158 O O . VAL A 1 150 ? 9.039 3.226 -13.860 1.00 66.94 150 VAL A O 1
ATOM 1161 N N . ARG A 1 151 ? 9.718 5.212 -13.095 1.00 66.44 151 ARG A N 1
ATOM 1162 C CA . ARG A 1 151 ? 11.049 5.159 -13.701 1.00 66.44 151 ARG A CA 1
ATOM 1163 C C . ARG A 1 151 ? 12.040 4.688 -12.643 1.00 66.44 151 ARG A C 1
ATOM 1165 O O . ARG A 1 151 ? 12.592 5.512 -11.919 1.00 66.44 151 ARG A O 1
ATOM 1172 N N . PHE A 1 152 ? 12.257 3.382 -12.537 1.00 64.56 152 PHE A N 1
ATOM 1173 C CA . PHE A 1 152 ? 13.281 2.815 -11.653 1.00 64.56 152 PHE A CA 1
ATOM 1174 C C . PHE A 1 152 ? 14.661 2.870 -12.325 1.00 64.56 152 PHE A C 1
ATOM 1176 O O . PHE A 1 152 ? 15.239 1.846 -12.666 1.00 64.56 152 PHE A O 1
ATOM 1183 N N . PHE A 1 153 ? 15.170 4.079 -12.578 1.00 55.47 153 PHE A N 1
ATOM 1184 C CA . PHE A 1 153 ? 16.525 4.283 -13.105 1.00 55.47 153 PHE A CA 1
ATOM 1185 C C . PHE A 1 153 ? 17.510 4.562 -11.975 1.00 55.47 153 PHE A C 1
ATOM 1187 O O . PHE A 1 153 ? 17.253 5.455 -11.175 1.00 55.47 153 PHE A O 1
ATOM 1194 N N . GLY A 1 154 ? 18.620 3.814 -11.922 1.00 55.62 154 GLY A N 1
ATOM 1195 C CA . GLY A 1 154 ? 19.794 4.128 -11.092 1.00 55.62 154 GLY A CA 1
ATOM 1196 C C . GLY A 1 154 ? 19.505 4.390 -9.609 1.00 55.62 154 GLY A C 1
ATOM 1197 O O . GLY A 1 154 ? 20.088 5.301 -9.037 1.00 55.62 154 GLY A O 1
ATOM 1198 N N . GLY A 1 155 ? 18.561 3.663 -9.000 1.00 61.78 155 GLY A N 1
ATOM 1199 C CA . GLY A 1 155 ? 18.178 3.880 -7.599 1.00 61.78 155 GLY A CA 1
ATOM 1200 C C . GLY A 1 155 ? 17.197 5.037 -7.361 1.00 61.78 155 GLY A C 1
ATOM 1201 O O . GLY A 1 155 ? 17.080 5.515 -6.237 1.00 61.78 155 GLY A O 1
ATOM 1202 N N . ASN A 1 156 ? 16.461 5.506 -8.377 1.00 67.56 156 ASN A N 1
ATOM 1203 C CA . ASN A 1 156 ? 15.455 6.562 -8.211 1.00 67.56 156 ASN A CA 1
ATOM 1204 C C . ASN A 1 156 ? 14.265 6.119 -7.328 1.00 67.56 156 ASN A C 1
ATOM 1206 O O . ASN A 1 156 ? 13.218 5.680 -7.813 1.00 67.56 156 ASN A O 1
ATOM 1210 N N . LEU A 1 157 ? 14.409 6.296 -6.012 1.00 78.31 157 LEU A N 1
ATOM 1211 C CA . LEU A 1 157 ? 13.385 5.995 -5.006 1.00 78.31 157 LEU A CA 1
ATOM 1212 C C . LEU A 1 157 ? 12.222 7.001 -5.006 1.00 78.31 157 LEU A C 1
ATOM 1214 O O . LEU A 1 157 ? 11.195 6.757 -4.382 1.00 78.31 157 LEU A O 1
ATOM 1218 N N . ARG A 1 158 ? 12.301 8.117 -5.740 1.00 81.25 158 ARG A N 1
ATOM 1219 C CA . ARG A 1 158 ? 11.177 9.068 -5.816 1.00 81.25 158 ARG A CA 1
ATOM 1220 C C . ARG A 1 158 ? 9.945 8.445 -6.476 1.00 81.25 158 ARG A C 1
ATOM 1222 O O . ARG A 1 158 ? 8.812 8.792 -6.145 1.00 81.25 158 ARG A O 1
ATOM 1229 N N . ALA A 1 159 ? 10.162 7.498 -7.387 1.00 79.19 159 ALA A N 1
ATOM 1230 C CA . ALA A 1 159 ? 9.091 6.754 -8.034 1.00 79.19 159 ALA A CA 1
ATOM 1231 C C . ALA A 1 159 ? 8.267 5.921 -7.029 1.00 79.19 159 ALA A C 1
ATOM 1233 O O . ALA A 1 159 ? 7.047 5.833 -7.170 1.00 79.19 159 ALA A O 1
ATOM 1234 N N . THR A 1 160 ? 8.900 5.370 -5.985 1.00 84.25 160 THR A N 1
ATOM 1235 C CA . THR A 1 160 ? 8.202 4.585 -4.950 1.00 84.25 160 THR A CA 1
ATOM 1236 C C . THR A 1 160 ? 7.355 5.473 -4.045 1.00 84.25 160 THR A C 1
ATOM 1238 O O . THR A 1 160 ? 6.238 5.096 -3.699 1.00 84.25 160 THR A O 1
ATOM 1241 N N . HIS A 1 161 ? 7.828 6.685 -3.745 1.00 89.69 161 HIS A N 1
ATOM 1242 C CA . HIS A 1 161 ? 7.066 7.675 -2.991 1.00 89.69 161 HIS A CA 1
ATOM 1243 C C . HIS A 1 161 ? 5.777 8.088 -3.715 1.00 89.69 161 HIS A C 1
ATOM 1245 O O . HIS A 1 161 ? 4.696 8.067 -3.129 1.00 89.69 161 HIS A O 1
ATOM 1251 N N . ASN A 1 162 ? 5.864 8.406 -5.012 1.00 88.56 162 ASN A N 1
ATOM 1252 C CA . ASN A 1 162 ? 4.686 8.763 -5.810 1.00 88.56 162 ASN A CA 1
ATOM 1253 C C . ASN A 1 162 ? 3.669 7.615 -5.877 1.00 88.56 162 ASN A C 1
ATOM 1255 O O . ASN A 1 162 ? 2.466 7.844 -5.758 1.00 88.56 162 ASN A O 1
ATOM 1259 N N . LEU A 1 163 ? 4.152 6.380 -6.036 1.00 88.06 163 LEU A N 1
ATOM 1260 C CA . LEU A 1 163 ? 3.304 5.193 -6.020 1.00 88.06 163 LEU A CA 1
ATOM 1261 C C . LEU A 1 163 ? 2.575 5.045 -4.676 1.00 88.06 163 LEU A C 1
ATOM 1263 O O . LEU A 1 163 ? 1.352 4.910 -4.655 1.00 88.06 163 LEU A O 1
ATOM 1267 N N . ALA A 1 164 ? 3.306 5.128 -3.563 1.00 91.94 164 ALA A N 1
ATOM 1268 C CA . ALA A 1 164 ? 2.738 5.044 -2.222 1.00 91.94 164 ALA A CA 1
ATOM 1269 C C . ALA A 1 164 ? 1.688 6.135 -1.970 1.00 91.94 164 ALA A C 1
ATOM 1271 O O . ALA A 1 164 ? 0.593 5.850 -1.485 1.00 91.94 164 ALA A O 1
ATOM 1272 N N . ARG A 1 165 ? 1.981 7.373 -2.381 1.00 93.81 165 ARG A N 1
ATOM 1273 C CA . ARG A 1 165 ? 1.057 8.505 -2.276 1.00 93.81 165 ARG A CA 1
ATOM 1274 C C . ARG A 1 165 ? -0.231 8.271 -3.062 1.00 93.81 165 ARG A C 1
ATOM 1276 O O . ARG A 1 165 ? -1.315 8.562 -2.559 1.00 93.81 165 ARG A O 1
ATOM 1283 N N . ASN A 1 166 ? -0.136 7.724 -4.274 1.00 91.81 166 ASN A N 1
ATOM 1284 C CA . ASN A 1 166 ? -1.305 7.407 -5.095 1.00 91.81 166 ASN A CA 1
ATOM 1285 C C . ASN A 1 166 ? -2.169 6.311 -4.461 1.00 91.81 166 ASN A C 1
ATOM 1287 O O . ASN A 1 166 ? -3.393 6.447 -4.421 1.00 91.81 166 ASN A O 1
ATOM 1291 N N . ILE A 1 167 ? -1.550 5.264 -3.912 1.00 92.38 167 ILE A N 1
ATOM 1292 C CA . ILE A 1 167 ? -2.253 4.200 -3.183 1.00 92.38 167 ILE A CA 1
ATOM 1293 C C . ILE A 1 167 ? -2.966 4.781 -1.957 1.00 92.38 167 ILE A C 1
ATOM 1295 O O . ILE A 1 167 ? -4.177 4.611 -1.812 1.00 92.38 167 ILE A O 1
ATOM 1299 N N . ALA A 1 168 ? -2.254 5.538 -1.118 1.00 94.31 168 ALA A N 1
ATOM 1300 C CA . ALA A 1 168 ? -2.817 6.156 0.080 1.00 94.31 168 ALA A CA 1
ATOM 1301 C C . ALA A 1 168 ? -3.976 7.111 -0.253 1.00 94.31 168 ALA A C 1
ATOM 1303 O O . ALA A 1 168 ? -5.015 7.088 0.407 1.00 94.31 168 ALA A O 1
ATOM 1304 N N . LYS A 1 169 ? -3.843 7.908 -1.321 1.00 94.12 169 LYS A N 1
ATOM 1305 C CA . LYS A 1 169 ? -4.913 8.785 -1.814 1.00 94.12 169 LYS A CA 1
ATOM 1306 C C . LYS A 1 169 ? -6.137 7.988 -2.274 1.00 94.12 169 LYS A C 1
ATOM 1308 O O . LYS A 1 169 ? -7.253 8.338 -1.902 1.00 94.12 169 LYS A O 1
ATOM 1313 N N . THR A 1 170 ? -5.927 6.904 -3.019 1.00 92.69 170 THR A N 1
ATOM 1314 C CA . THR A 1 170 ? -7.003 6.027 -3.512 1.00 92.69 170 THR A CA 1
ATOM 1315 C C . THR A 1 170 ? -7.753 5.357 -2.358 1.00 92.69 170 THR A C 1
ATOM 1317 O O . THR A 1 170 ? -8.982 5.293 -2.362 1.00 92.69 170 THR A O 1
ATOM 1320 N N . ILE A 1 171 ? -7.031 4.908 -1.328 1.00 92.56 171 ILE A N 1
ATOM 1321 C CA . ILE A 1 171 ? -7.624 4.338 -0.111 1.00 92.56 171 ILE A CA 1
ATOM 1322 C C . ILE A 1 171 ? -8.396 5.411 0.662 1.00 92.56 171 ILE A C 1
ATOM 1324 O O . ILE A 1 171 ? -9.537 5.176 1.048 1.00 92.56 171 ILE A O 1
ATOM 1328 N N . LYS A 1 172 ? -7.831 6.615 0.829 1.00 92.06 172 LYS A N 1
ATOM 1329 C CA . LYS A 1 172 ? -8.507 7.735 1.505 1.00 92.06 172 LYS A CA 1
ATOM 1330 C C . LYS A 1 172 ? -9.849 8.082 0.855 1.00 92.06 172 LYS A C 1
ATOM 1332 O O . LYS A 1 172 ? -10.805 8.376 1.568 1.00 92.06 172 LYS A O 1
ATOM 1337 N N . GLN A 1 173 ? -9.893 8.065 -0.476 1.00 90.62 173 GLN A N 1
ATOM 1338 C CA . GLN A 1 173 ? -11.081 8.365 -1.280 1.00 90.62 173 GLN A CA 1
ATOM 1339 C C . GLN A 1 173 ? -12.072 7.197 -1.365 1.00 90.62 173 GLN A C 1
ATOM 1341 O O . GLN A 1 173 ? -13.193 7.385 -1.827 1.00 90.62 173 GLN A O 1
ATOM 1346 N N . SER A 1 174 ? -11.680 5.997 -0.938 1.00 89.56 174 SER A N 1
ATOM 1347 C CA . SER A 1 174 ? -12.566 4.839 -0.943 1.00 89.56 174 SER A CA 1
ATOM 1348 C C . SER A 1 174 ? -13.499 4.850 0.270 1.00 89.56 174 SER A C 1
ATOM 1350 O O . SER A 1 174 ? -13.158 5.343 1.350 1.00 89.56 174 SER A O 1
ATOM 1352 N N . SER A 1 175 ? -14.691 4.284 0.083 1.00 85.75 175 SER A N 1
ATOM 1353 C CA . SER A 1 175 ? -15.613 4.029 1.186 1.00 85.75 175 SER A CA 1
ATOM 1354 C C . SER A 1 175 ? -15.122 2.823 1.984 1.00 85.75 175 SER A C 1
ATOM 1356 O O . SER A 1 175 ? -14.818 1.782 1.402 1.00 85.75 175 SER A O 1
ATOM 1358 N N . LEU A 1 176 ? -15.016 2.988 3.300 1.00 86.62 176 LEU A N 1
ATOM 1359 C CA . LEU A 1 176 ? -14.753 1.911 4.249 1.00 86.62 176 LEU A CA 1
ATOM 1360 C C . LEU A 1 176 ? -16.002 1.767 5.124 1.00 86.62 176 LEU A C 1
ATOM 1362 O O . LEU A 1 176 ? -16.589 2.795 5.477 1.00 86.62 176 LEU A O 1
ATOM 1366 N N . PRO A 1 177 ? -16.405 0.539 5.483 1.00 85.12 177 PRO A N 1
ATOM 1367 C CA . PRO A 1 177 ? -17.489 0.334 6.433 1.00 85.12 177 PRO A CA 1
ATOM 1368 C C . PRO A 1 177 ? -17.126 0.966 7.779 1.00 85.12 177 PRO A C 1
ATOM 1370 O O . PRO A 1 177 ? -15.946 1.112 8.106 1.00 85.12 177 PRO A O 1
ATOM 1373 N N . THR A 1 178 ? -18.125 1.347 8.566 1.00 83.31 178 THR A N 1
ATOM 1374 C CA . THR A 1 178 ? -17.902 1.837 9.931 1.00 83.31 178 THR A CA 1
ATOM 1375 C C . THR A 1 178 ? -17.279 0.717 10.771 1.00 83.31 178 THR A C 1
ATOM 1377 O O . THR A 1 178 ? -17.753 -0.420 10.676 1.00 83.31 178 THR A O 1
ATOM 1380 N N . PRO A 1 179 ? -16.231 0.982 11.575 1.00 82.31 179 PRO A N 1
ATOM 1381 C CA . PRO A 1 179 ? -15.719 -0.024 12.493 1.00 82.31 179 PRO A CA 1
ATOM 1382 C C . PRO A 1 179 ? -16.815 -0.392 13.476 1.00 82.31 179 PRO A C 1
ATOM 1384 O O . PRO A 1 179 ? -17.503 0.478 14.020 1.00 82.31 179 PRO A O 1
ATOM 1387 N N . THR A 1 180 ? -17.007 -1.690 13.667 1.00 66.31 180 THR A N 1
ATOM 1388 C CA . THR A 1 180 ? -17.895 -2.172 14.714 1.00 66.31 180 THR A CA 1
ATOM 1389 C C . THR A 1 180 ? -17.109 -2.019 15.999 1.00 66.31 180 THR A C 1
ATOM 1391 O O . THR A 1 180 ? -16.374 -2.928 16.362 1.00 66.31 180 THR A O 1
ATOM 1394 N N . SER A 1 181 ? -17.221 -0.860 16.658 1.00 56.62 181 SER A N 1
ATOM 1395 C CA . SER A 1 181 ? -16.724 -0.705 18.022 1.00 56.62 181 SER A CA 1
ATOM 1396 C C . SER A 1 181 ? -17.429 -1.739 18.884 1.00 56.62 181 SER A C 1
ATOM 1398 O O . SER A 1 181 ? -18.530 -1.514 19.378 1.00 56.62 181 SER A O 1
ATOM 1400 N N . SER A 1 182 ? -16.812 -2.906 19.013 1.00 45.88 182 SER A N 1
ATOM 1401 C CA . SER A 1 182 ? -17.249 -3.965 19.895 1.00 45.88 182 SER A CA 1
ATOM 1402 C C . SER A 1 182 ? -16.949 -3.503 21.313 1.00 45.88 182 SER A C 1
ATOM 1404 O O . SER A 1 182 ? -15.929 -3.858 21.899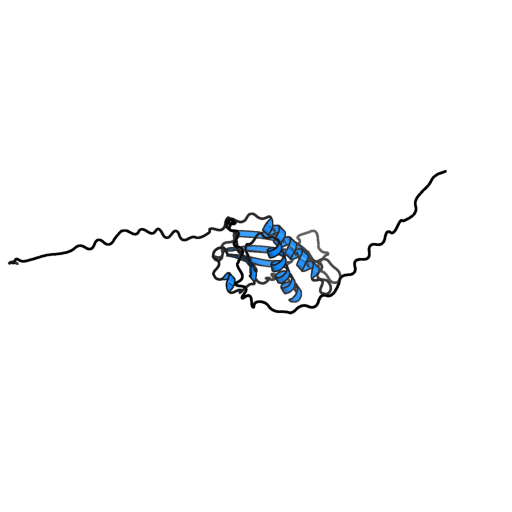 1.00 45.88 182 SER A O 1
ATOM 1406 N N . ILE A 1 183 ? -17.829 -2.665 21.853 1.00 44.72 183 ILE A N 1
ATOM 1407 C CA . ILE A 1 183 ? -18.132 -2.724 23.273 1.00 44.72 183 ILE A CA 1
ATOM 1408 C C . ILE A 1 183 ? -18.932 -4.021 23.406 1.00 44.72 183 ILE A C 1
ATOM 1410 O O . ILE A 1 183 ? -20.032 -4.090 22.852 1.00 44.72 183 ILE A O 1
ATOM 1414 N N . PRO A 1 184 ? -18.410 -5.083 24.044 1.00 42.59 184 PRO A N 1
ATOM 1415 C CA . PRO A 1 184 ? -19.283 -6.156 24.464 1.00 42.59 184 PRO A CA 1
ATOM 1416 C C . PRO A 1 184 ? -20.257 -5.532 25.458 1.00 42.59 184 PRO A C 1
ATOM 1418 O O . PRO A 1 184 ? -19.884 -5.145 26.565 1.00 42.59 184 PRO A O 1
ATOM 1421 N N . GLU A 1 185 ? -21.502 -5.386 25.028 1.00 39.94 185 GLU A N 1
ATOM 1422 C CA . GLU A 1 185 ? -22.638 -5.155 25.898 1.00 39.94 185 GLU A CA 1
ATOM 1423 C C . GLU A 1 185 ? -22.745 -6.400 26.786 1.00 39.94 185 GLU A C 1
ATOM 1425 O O . GLU A 1 185 ? -23.436 -7.371 26.481 1.00 39.94 185 GLU A O 1
ATOM 1430 N N . GLN A 1 186 ? -21.964 -6.423 27.871 1.00 37.50 186 GLN A N 1
ATOM 1431 C CA . GLN A 1 186 ? -22.247 -7.295 28.994 1.00 37.50 186 GLN A CA 1
ATOM 1432 C C . GLN A 1 186 ? -23.591 -6.833 29.538 1.00 37.50 186 GLN A C 1
ATOM 1434 O O . GLN A 1 186 ? -23.671 -5.928 30.373 1.00 37.50 186 GLN A O 1
ATOM 1439 N N . LYS A 1 187 ? -24.650 -7.469 29.031 1.00 43.56 187 LYS A N 1
ATOM 1440 C CA . LYS A 1 187 ? -25.958 -7.529 29.665 1.00 43.56 187 LYS A CA 1
ATOM 1441 C C . LYS A 1 187 ? -25.730 -8.081 31.069 1.00 43.56 187 LYS A C 1
ATOM 1443 O O . LYS A 1 187 ? -25.676 -9.285 31.302 1.00 43.56 187 LYS A O 1
ATOM 1448 N N . THR A 1 188 ? -25.512 -7.152 31.992 1.00 45.81 188 THR A N 1
ATOM 1449 C CA . THR A 1 188 ? -25.550 -7.368 33.427 1.00 45.81 188 THR A CA 1
ATOM 1450 C C . THR A 1 188 ? -26.997 -7.677 33.757 1.00 45.81 188 THR A C 1
ATOM 1452 O O . THR A 1 188 ? -27.771 -6.793 34.104 1.00 45.81 188 THR A O 1
ATOM 1455 N N . GLU A 1 189 ? -27.383 -8.937 33.628 1.00 41.69 189 GLU A N 1
ATOM 1456 C CA . GLU A 1 189 ? -28.560 -9.447 34.312 1.00 41.69 189 GLU A CA 1
ATOM 1457 C C . GLU A 1 189 ? -28.072 -9.967 35.666 1.00 41.69 189 GLU A C 1
ATOM 1459 O O . GLU A 1 189 ? -27.892 -11.157 35.902 1.00 41.69 189 GLU A O 1
ATOM 1464 N N . ARG A 1 190 ? -27.784 -9.013 36.566 1.00 45.84 190 ARG A N 1
ATOM 1465 C CA . ARG A 1 190 ? -27.912 -9.278 37.997 1.00 45.84 190 ARG A CA 1
ATOM 1466 C C . ARG A 1 190 ? -29.377 -9.619 38.218 1.00 45.84 190 ARG A C 1
ATOM 1468 O O . ARG A 1 190 ? -30.246 -8.783 37.990 1.00 45.84 190 ARG A O 1
ATOM 1475 N N . SER A 1 191 ? -29.645 -10.812 38.715 1.00 39.81 191 SER A N 1
ATOM 1476 C CA . SER A 1 191 ? -30.810 -11.021 39.562 1.00 39.81 191 SER A CA 1
ATOM 1477 C C . SER A 1 191 ? -30.399 -11.802 40.806 1.00 39.81 191 SER A C 1
ATOM 1479 O O . SER A 1 191 ? -29.428 -12.560 40.762 1.00 39.81 191 SER A O 1
ATOM 1481 N N . PRO A 1 192 ? -31.017 -11.473 41.949 1.00 52.06 192 PRO A N 1
ATOM 1482 C CA . PRO A 1 192 ? -30.321 -11.391 43.221 1.00 52.06 192 PRO A CA 1
ATOM 1483 C C . PRO A 1 192 ? -30.401 -12.674 44.045 1.00 52.06 192 PRO A C 1
ATOM 1485 O O . PRO A 1 192 ? -31.410 -13.373 44.072 1.00 52.06 192 PRO A O 1
ATOM 1488 N N . VAL A 1 193 ? -29.326 -12.901 44.798 1.00 47.22 193 VAL A N 1
ATOM 1489 C CA . VAL A 1 193 ? -29.300 -13.757 45.981 1.00 47.22 193 VAL A CA 1
ATOM 1490 C C . VAL A 1 193 ? -30.381 -13.294 46.966 1.00 47.22 193 VAL A C 1
ATOM 1492 O O . VAL A 1 193 ? -30.385 -12.145 47.403 1.00 47.22 193 VAL A O 1
ATOM 1495 N N . SER A 1 194 ? -31.311 -14.185 47.299 1.00 45.12 194 SER A N 1
ATOM 1496 C CA . SER A 1 194 ? -32.133 -14.086 48.505 1.00 45.12 194 SER A CA 1
ATOM 1497 C C . SER A 1 194 ? -31.742 -15.240 49.413 1.00 45.12 194 SER A C 1
ATOM 1499 O O . SER A 1 194 ? -32.045 -16.396 49.133 1.00 45.12 194 SER A O 1
ATOM 1501 N N . THR A 1 195 ? -31.029 -14.898 50.481 1.00 44.56 195 THR A N 1
ATOM 1502 C CA . THR A 1 195 ? -30.781 -15.757 51.637 1.00 44.56 195 THR A CA 1
ATOM 1503 C C . THR A 1 195 ? -31.759 -15.348 52.732 1.00 44.56 195 THR A C 1
ATOM 1505 O O . THR A 1 195 ? -31.710 -14.212 53.193 1.00 44.56 195 THR A O 1
ATOM 1508 N N . SER A 1 196 ? -32.624 -16.268 53.147 1.00 41.41 196 SER A N 1
ATOM 1509 C CA . SER A 1 196 ? -33.310 -16.320 54.448 1.00 41.41 196 SER A CA 1
ATOM 1510 C C . SER A 1 196 ? -33.995 -17.693 54.475 1.00 41.41 196 SER A C 1
ATOM 1512 O O . SER A 1 196 ? -34.705 -18.012 53.532 1.00 41.41 196 SER A O 1
ATOM 1514 N N . GLY A 1 197 ? -33.780 -18.623 55.396 1.00 38.16 197 GLY A N 1
ATOM 1515 C CA . GLY A 1 197 ? -33.354 -18.501 56.778 1.00 38.16 197 GLY A CA 1
ATOM 1516 C C . GLY A 1 197 ? -34.388 -19.235 57.636 1.00 38.16 197 GLY A C 1
ATOM 1517 O O . GLY A 1 197 ? -35.546 -18.841 57.632 1.00 38.16 197 GLY A O 1
ATOM 1518 N N . ALA A 1 198 ? -33.913 -20.242 58.373 1.00 39.12 198 ALA A N 1
ATOM 1519 C CA . ALA A 1 198 ? -34.516 -20.862 59.559 1.00 39.12 198 ALA A CA 1
ATOM 1520 C C . ALA A 1 198 ? -35.637 -21.916 59.402 1.00 39.12 198 ALA A C 1
ATOM 1522 O O . ALA A 1 198 ? -36.734 -21.628 58.939 1.00 39.12 198 ALA A O 1
ATOM 1523 N N . GLY A 1 199 ? -35.354 -23.099 59.968 1.00 35.88 199 GLY A N 1
ATOM 1524 C CA . GLY A 1 199 ? -36.113 -23.565 61.135 1.00 35.88 199 GLY A CA 1
ATOM 1525 C C . GLY A 1 199 ? -36.954 -24.829 60.967 1.00 35.88 199 GLY A C 1
ATOM 1526 O O . GLY A 1 199 ? -38.001 -24.751 60.344 1.00 35.88 199 GLY A O 1
ATOM 1527 N N . GLU A 1 200 ? -36.508 -25.899 61.650 1.00 43.88 200 GLU A N 1
ATOM 1528 C CA . GLU A 1 200 ? -37.326 -26.917 62.352 1.00 43.88 200 GLU A CA 1
ATOM 1529 C C . GLU A 1 200 ? -38.285 -27.794 61.515 1.00 43.88 200 GLU A C 1
ATOM 1531 O O . GLU A 1 200 ? -38.778 -27.411 60.470 1.00 43.88 200 GLU A O 1
ATOM 1536 N N . GLU A 1 201 ? -38.690 -29.001 61.889 1.00 39.94 201 GLU A N 1
ATOM 1537 C CA . GLU A 1 201 ? -38.280 -30.044 62.829 1.00 39.94 201 GLU A CA 1
ATOM 1538 C C . GLU A 1 201 ? -39.311 -31.182 62.599 1.00 39.94 201 GLU A C 1
ATOM 1540 O O . GLU A 1 201 ? -40.481 -30.913 62.342 1.00 39.94 201 GLU A O 1
ATOM 1545 N N . LEU A 1 202 ? -38.867 -32.435 62.737 1.00 42.19 202 LEU A N 1
ATOM 1546 C CA . LEU A 1 202 ? -39.637 -33.629 63.127 1.00 42.19 202 LEU A CA 1
ATOM 1547 C C . LEU A 1 202 ? -40.666 -34.339 62.205 1.00 42.19 202 LEU A C 1
ATOM 1549 O O . LEU A 1 202 ? -41.485 -33.757 61.505 1.00 42.19 202 LEU A O 1
ATOM 1553 N N . SER A 1 203 ? -40.695 -35.660 62.460 1.00 45.25 203 SER A N 1
ATOM 1554 C CA . SER A 1 203 ? -41.747 -36.673 62.234 1.00 45.25 203 SER A CA 1
ATOM 1555 C C . SER A 1 203 ? -41.770 -37.338 60.845 1.00 45.25 203 SER A C 1
ATOM 1557 O O . SER A 1 203 ? -42.140 -36.712 59.864 1.00 45.25 203 SER A O 1
ATOM 1559 N N . ALA A 1 204 ? -41.217 -38.540 60.638 1.00 50.19 204 ALA A N 1
ATOM 1560 C CA . ALA A 1 204 ? -41.531 -39.886 61.164 1.00 50.19 204 ALA A CA 1
ATOM 1561 C C . ALA A 1 204 ? -42.361 -40.718 60.170 1.00 50.19 204 ALA A C 1
ATOM 1563 O O . ALA A 1 204 ? -43.268 -40.192 59.534 1.00 50.19 204 ALA A O 1
ATOM 1564 N N . ALA A 1 205 ? -42.067 -42.028 60.182 1.00 48.84 205 ALA A N 1
ATOM 1565 C CA . ALA A 1 205 ? -42.877 -43.149 59.691 1.00 48.84 205 ALA A CA 1
ATOM 1566 C C . ALA A 1 205 ? -43.034 -43.267 58.158 1.00 48.84 205 ALA A C 1
ATOM 1568 O O . ALA A 1 205 ? -43.044 -42.276 57.446 1.00 48.84 205 ALA A O 1
ATOM 1569 N N . ASP A 1 206 ? -43.215 -44.426 57.536 1.00 51.94 206 ASP A N 1
ATOM 1570 C CA . ASP A 1 206 ? -43.197 -45.852 57.884 1.00 51.94 206 ASP A CA 1
ATOM 1571 C C . ASP A 1 206 ? -43.714 -46.562 56.608 1.00 51.94 206 ASP A C 1
ATOM 1573 O O . ASP A 1 206 ? -44.482 -45.975 55.848 1.00 51.94 206 ASP A O 1
ATOM 1577 N N . ASP A 1 207 ? -43.291 -47.806 56.417 1.00 52.34 207 ASP A N 1
ATOM 1578 C CA . ASP A 1 207 ? -43.931 -48.868 55.625 1.00 52.34 207 ASP A CA 1
ATOM 1579 C C . ASP A 1 207 ? -44.047 -48.837 54.075 1.00 52.34 207 ASP A C 1
ATOM 1581 O O . ASP A 1 207 ? -44.703 -48.006 53.449 1.00 52.34 207 ASP A O 1
ATOM 1585 N N . GLY A 1 208 ? -43.518 -49.917 53.477 1.00 55.91 208 GLY A N 1
ATOM 1586 C CA . GLY A 1 208 ? -44.279 -50.743 52.530 1.00 55.91 208 GLY A CA 1
ATOM 1587 C C . GLY A 1 208 ? -44.043 -50.546 51.027 1.00 55.91 208 GLY A C 1
ATOM 1588 O O . GLY A 1 208 ? -44.788 -49.821 50.372 1.00 55.91 208 GLY A O 1
ATOM 1589 N N . ARG A 1 209 ? -43.124 -51.313 50.419 1.00 53.47 209 ARG A N 1
ATOM 1590 C CA . ARG A 1 209 ? -43.395 -52.626 49.778 1.00 53.47 209 ARG A CA 1
ATOM 1591 C C . ARG A 1 209 ? -42.221 -53.101 48.918 1.00 53.47 209 ARG A C 1
ATOM 1593 O O . ARG A 1 209 ? -41.637 -52.269 48.194 1.00 53.47 209 ARG A O 1
#

Foldseek 3Di:
DDDDDDDDDDDDDDDDDPDDDDDDDDDDPPPPDDPCPDDPDFFAAEEEEEQEAEDPDDDDPLLSVLLRVLLQVLLVVLVRHPYYHYPPDPVQPPDQRYKYKYKYKYADDDDDDPPDAPDDDFGWGKIWMWIWIAHPVRHTFDIDIDIQRAGPPPNPSVSSNVVSNVVSVVVSPDDGDRRPPPPPPPPPPDDDDDDDDDDDDDDDDDDDD

Secondary structure (DSSP, 8-state):
----------------------------------------PPP--EEEEPPPEESS----HHHHHHHHHHHHHHHHHTT-SS-EEETT-STTTT-SSEEEEEEEEEE---SSS-TTSSSSSSPPEEEEEEEEEEETTS-EEEEEEEEEEE---TT-THHHHHHHHHHHHHHHHS--PPP------------------------------

pLDDT: mean 70.76, std 21.68, range [35.88, 97.56]

Radius of gyration: 33.95 Å; chains: 1; bounding box: 67×122×92 Å